Protein AF-A0A0C3IKJ5-F1 (afdb_monomer)

Sequence (344 aa):
MGSTSCWFLVDSPSLTDMSTDIKDLGLPFCGDVFSFNAESPKENTTSKSQELAFNVHDPVPPYQPPSEEVLKVVNDTIKSPQAKLELQKAVRDLGDSAYSIEIMKKFSDQWKMHHKEYIRLLWESRRVAGHARATANDFAEIQAYRKQLQDDVKNSSNLSQGFYDLRNDVDRFQGDVVAFLQSSRQLEARVEDLRVNLDKIKKDISRLTKRVAMYHTVRKSMDIVQTIRDRNAKTAELERLQEELEKQRQAMEGMVKIQTILDPLKSDMELIKEKLVVFGKIWQLIHADLNEIERSLELTTSSAGAKMFQARLQTVSTIYRALADALYQYETNVHIQNVAKLQN

Mean predicted aligned error: 15.24 Å

pLDDT: mean 70.78, std 23.3, range [23.69, 97.31]

Organism: NCBI:txid870435

Solvent-accessible surface area (backbone atoms only — not comparable to full-atom values): 20029 Å² total; per-residue (Å²): 140,80,90,80,89,83,86,81,86,76,86,72,84,75,90,79,82,86,77,85,70,85,81,74,70,81,70,85,77,90,76,80,84,81,79,82,79,90,76,88,82,83,90,83,81,92,78,81,90,75,85,78,77,76,78,82,73,76,83,78,75,79,84,74,72,82,55,71,62,61,58,46,52,54,55,62,66,72,49,50,66,54,57,54,49,50,54,57,48,45,62,69,71,53,61,89,45,65,67,52,47,51,54,48,48,52,52,51,51,53,51,52,51,55,51,51,50,52,52,52,54,51,53,48,50,40,52,51,26,48,48,53,36,54,53,64,71,61,70,87,45,70,69,66,47,51,58,51,49,54,53,48,32,53,49,23,46,51,50,13,50,49,29,46,52,52,29,52,51,52,50,52,53,49,48,54,53,52,53,51,55,51,51,47,54,54,50,52,53,48,49,50,52,49,51,56,52,49,55,50,49,53,52,50,42,54,52,40,54,52,50,54,57,53,42,74,76,66,79,59,80,74,68,50,57,55,48,51,50,54,34,52,54,50,52,55,51,46,54,55,51,50,55,50,43,51,56,50,50,56,53,46,56,37,43,52,58,50,43,73,61,52,60,65,47,52,61,54,50,52,53,50,36,54,52,27,47,52,55,16,48,53,27,44,51,53,24,56,52,45,51,48,52,56,57,40,60,78,52,43,90,40,76,68,39,42,52,53,44,54,53,52,48,54,51,52,40,50,52,25,45,54,50,31,51,51,49,49,50,50,51,52,52,54,50,52,54,55,54,58,65,73,75,109

Radius of gyration: 35.19 Å; Cα contacts (8 Å, |Δi|>4): 172; chains: 1; bounding box: 93×50×106 Å

Secondary structure (DSSP, 8-state):
---------------------GGGG---------------------------------PPPP-PPPPHHHHHHHHHHS-THHHHHHHHHHHHHTTT-HHHHHHHHHHHHHHHHHHHHHHHHHHHHHHHHHHHHHHHH-TT-HHHHHHHHHHHHHHHHHHHHHHHHHHHHHHHHHHHHHHHHHHHHHHHHHHHHHHHHHHHHHHHHHHHHHHHHHHHHHT--SHHHHHHHHHHHHHHHHHHHHHHHHHHHHHHHHHHHHHHHHHHHHHHHHHHHHHHHHHHHHHHHHHHHHHHHHHHHHTTTSHHHHHHHHHHHHHHHHHHHHHHHHHHHHHHHHHHHHHHTT--

Foldseek 3Di:
DDDDDDDDDDDDPDPPDDDDDPPPPPDPPPPDDDDDDDDDDDDDDDDDDDPPDPDDDDDDPPDDPDPVVVVVCVLVLVPCVVLLVLLVVLLVVLPDPPVLNVVSVVLSVLVVVLVVLVVVLLVLLLVLLVVLLVVLVVPPDLVVNLVNLVVSLVSLLVSLVSLLVSLVSLVVSLVVLVVLLVVLVVLVVVLVVLVVVLVVLVVVLVVLVVVLVVCVVVDDPDVNVVSVVVSVVSVVVNVVSVVVSVVSVSVSSSSVSVCVSSVVVSVSSVSSSVVSNVSSVLSVVLSVLSVVLSVLSVVCPDPVSVVVSVVSSVVSSVSSVVSNVSSVVSVVVVVVVVVVVVVD

Structure (mmCIF, N/CA/C/O backbone):
data_AF-A0A0C3IKJ5-F1
#
_entry.id   AF-A0A0C3IKJ5-F1
#
loop_
_atom_site.group_PDB
_atom_site.id
_atom_site.type_symbol
_atom_site.label_atom_id
_atom_site.label_alt_id
_atom_site.label_comp_id
_atom_site.label_asym_id
_atom_site.label_entity_id
_atom_site.label_seq_id
_atom_site.pdbx_PDB_ins_code
_atom_site.Cartn_x
_atom_site.Cartn_y
_atom_site.Cartn_z
_atom_site.occupancy
_atom_site.B_iso_or_equiv
_atom_site.auth_seq_id
_atom_site.auth_comp_id
_atom_site.auth_asym_id
_atom_site.auth_atom_id
_atom_site.pdbx_PDB_model_num
ATOM 1 N N . MET A 1 1 ? 32.689 -37.790 -20.787 1.00 34.75 1 MET A N 1
ATOM 2 C CA . MET A 1 1 ? 33.330 -37.258 -19.565 1.00 34.75 1 MET A CA 1
ATOM 3 C C . MET A 1 1 ? 32.570 -35.997 -19.205 1.00 34.75 1 MET A C 1
ATOM 5 O O . MET A 1 1 ? 32.558 -35.098 -20.022 1.00 34.75 1 MET A O 1
ATOM 9 N N . GLY A 1 2 ? 31.822 -35.851 -18.128 1.00 29.25 2 GLY A N 1
ATOM 10 C CA . GLY A 1 2 ? 31.588 -36.630 -16.922 1.00 29.25 2 GLY A CA 1
ATOM 11 C C . GLY A 1 2 ? 30.870 -35.636 -16.007 1.00 29.25 2 GLY A C 1
ATOM 12 O O . GLY A 1 2 ? 31.413 -34.575 -15.727 1.00 29.25 2 GLY A O 1
ATOM 13 N N . SER A 1 3 ? 29.612 -35.930 -15.700 1.00 29.72 3 SER A N 1
ATOM 14 C CA . SER A 1 3 ? 28.706 -35.131 -14.874 1.00 29.72 3 SER A CA 1
ATOM 15 C C . SER A 1 3 ? 29.243 -34.958 -13.453 1.00 29.72 3 SER A C 1
ATOM 17 O O . SER A 1 3 ? 29.753 -35.933 -12.913 1.00 29.72 3 SER A O 1
ATOM 19 N N . THR A 1 4 ? 29.042 -33.781 -12.848 1.00 27.41 4 THR A N 1
ATOM 20 C CA . THR A 1 4 ? 28.586 -33.669 -11.448 1.00 27.41 4 THR A CA 1
ATOM 21 C C . THR A 1 4 ? 28.115 -32.249 -11.146 1.00 27.41 4 THR A C 1
ATOM 23 O O . THR A 1 4 ? 28.906 -31.316 -11.018 1.00 27.41 4 THR A O 1
ATOM 26 N N . SER A 1 5 ? 26.797 -32.120 -11.019 1.00 26.34 5 SER A N 1
ATOM 27 C CA . SER A 1 5 ? 26.111 -31.117 -10.211 1.00 26.34 5 SER A CA 1
ATOM 28 C C . SER A 1 5 ? 26.424 -31.346 -8.730 1.00 26.34 5 SER A C 1
ATOM 30 O O . SER A 1 5 ? 26.405 -32.491 -8.286 1.00 26.34 5 SER A O 1
ATOM 32 N N . CYS A 1 6 ? 26.615 -30.277 -7.955 1.00 24.80 6 CYS A N 1
ATOM 33 C CA . CYS A 1 6 ? 26.417 -30.315 -6.508 1.00 24.80 6 CYS A CA 1
ATOM 34 C C . CYS A 1 6 ? 25.598 -29.105 -6.064 1.00 24.80 6 CYS A C 1
ATOM 36 O O . CYS A 1 6 ? 25.974 -27.950 -6.244 1.00 24.80 6 CYS A O 1
ATOM 38 N N . TRP A 1 7 ? 24.440 -29.468 -5.536 1.00 24.50 7 TRP A N 1
ATOM 39 C CA . TRP A 1 7 ? 23.420 -28.699 -4.859 1.00 24.50 7 TRP A CA 1
ATOM 40 C C . TRP A 1 7 ? 23.943 -28.028 -3.587 1.00 24.50 7 TRP A C 1
ATOM 42 O O . TRP A 1 7 ? 24.705 -28.635 -2.842 1.00 24.50 7 TRP A O 1
ATOM 52 N N . PHE A 1 8 ? 23.415 -26.846 -3.280 1.00 25.20 8 PHE A N 1
ATOM 53 C CA . PHE A 1 8 ? 23.145 -26.461 -1.898 1.00 25.20 8 PHE A CA 1
ATOM 54 C C . PHE A 1 8 ? 21.690 -26.000 -1.812 1.00 25.20 8 PHE A C 1
ATOM 56 O O . PHE A 1 8 ? 21.341 -24.901 -2.241 1.00 25.20 8 PHE A O 1
ATOM 63 N N . LEU A 1 9 ? 20.848 -26.901 -1.295 1.00 26.33 9 LEU A N 1
ATOM 64 C CA . LEU A 1 9 ? 19.620 -26.545 -0.598 1.00 26.33 9 LEU A CA 1
ATOM 65 C C . LEU A 1 9 ? 20.020 -25.766 0.658 1.00 26.33 9 LEU A C 1
ATOM 67 O O . LEU A 1 9 ? 20.811 -26.258 1.462 1.00 26.33 9 LEU A O 1
ATOM 71 N N . VAL A 1 10 ? 19.440 -24.587 0.841 1.00 26.52 10 VAL A N 1
ATOM 72 C CA . VAL A 1 10 ? 19.188 -24.055 2.178 1.00 26.52 10 VAL A CA 1
ATOM 73 C C . VAL A 1 10 ? 17.678 -23.963 2.285 1.00 26.52 10 VAL A C 1
ATOM 75 O O . VAL A 1 10 ? 17.047 -23.154 1.603 1.00 26.52 10 VAL A O 1
ATOM 78 N N . ASP A 1 11 ? 17.121 -24.871 3.079 1.00 23.69 11 ASP A N 1
ATOM 79 C CA . ASP A 1 11 ? 15.707 -24.936 3.405 1.00 23.69 11 ASP A CA 1
ATOM 80 C C . ASP A 1 11 ? 15.248 -23.591 3.973 1.00 23.69 11 ASP A C 1
ATOM 82 O O . ASP A 1 11 ? 15.654 -23.166 5.056 1.00 23.69 11 ASP A O 1
ATOM 86 N N . SER A 1 12 ? 14.389 -22.910 3.219 1.00 24.22 12 SER A N 1
ATOM 87 C CA . SER A 1 12 ? 13.506 -21.897 3.783 1.00 24.22 12 SER A CA 1
ATOM 88 C C . SER A 1 12 ? 12.327 -22.642 4.405 1.00 24.22 12 SER A C 1
ATOM 90 O O . SER A 1 12 ? 11.679 -23.405 3.684 1.00 24.22 12 SER A O 1
ATOM 92 N N . PRO A 1 13 ? 12.019 -22.466 5.702 1.00 24.53 13 PRO A N 1
ATOM 93 C CA . PRO A 1 13 ? 10.817 -23.051 6.266 1.00 24.53 13 PRO A CA 1
ATOM 94 C C . PRO A 1 13 ? 9.614 -22.403 5.578 1.00 24.53 13 PRO A C 1
ATOM 96 O O . PRO A 1 13 ? 9.362 -21.204 5.706 1.00 24.53 13 PRO A O 1
ATOM 99 N N . SER A 1 14 ? 8.904 -23.210 4.796 1.00 25.34 14 SER A N 1
ATOM 100 C CA . SER A 1 14 ? 7.624 -22.863 4.205 1.00 25.34 14 SER A CA 1
ATOM 101 C C . SER A 1 14 ? 6.638 -22.527 5.322 1.00 25.34 14 SER A C 1
ATOM 103 O O . SER A 1 14 ? 6.213 -23.409 6.066 1.00 25.34 14 SER A O 1
ATOM 105 N N . LEU A 1 15 ? 6.242 -21.259 5.420 1.00 27.41 15 LEU A N 1
ATOM 106 C CA . LEU A 1 15 ? 5.062 -20.827 6.172 1.00 27.41 15 LEU A CA 1
ATOM 107 C C . LEU A 1 15 ? 3.799 -21.179 5.369 1.00 27.41 15 LEU A C 1
ATOM 109 O O . LEU A 1 15 ? 3.051 -20.324 4.909 1.00 27.41 15 LEU A O 1
ATOM 113 N N . THR A 1 16 ? 3.594 -22.475 5.169 1.00 30.47 16 THR A N 1
ATOM 114 C CA . THR A 1 16 ? 2.332 -23.079 4.744 1.00 30.47 16 THR A CA 1
ATOM 115 C C . THR A 1 16 ? 1.877 -23.994 5.865 1.00 30.47 16 THR A C 1
ATOM 117 O O . THR A 1 16 ? 1.961 -25.207 5.742 1.00 30.47 16 THR A O 1
ATOM 120 N N . ASP A 1 17 ? 1.484 -23.393 6.984 1.00 27.86 17 ASP A N 1
ATOM 121 C CA . ASP A 1 17 ? 0.494 -23.966 7.896 1.00 27.86 17 ASP A CA 1
ATOM 122 C C . ASP A 1 17 ? 0.078 -22.884 8.895 1.00 27.86 17 ASP A C 1
ATOM 124 O O . ASP A 1 17 ? 0.770 -22.621 9.869 1.00 27.86 17 ASP A O 1
ATOM 128 N N . MET A 1 18 ? -0.990 -22.158 8.568 1.00 23.69 18 MET A N 1
ATOM 129 C CA . MET A 1 18 ? -1.869 -21.434 9.502 1.00 23.69 18 MET A CA 1
ATOM 130 C C . MET A 1 18 ? -2.998 -20.805 8.676 1.00 23.69 18 MET A C 1
ATOM 132 O O . MET A 1 18 ? -3.176 -19.593 8.584 1.00 23.69 18 MET A O 1
ATOM 136 N N . SER A 1 19 ? -3.746 -21.672 8.000 1.00 35.88 19 SER A N 1
ATOM 137 C CA . SER A 1 19 ? -5.089 -21.365 7.527 1.00 35.88 19 SER A CA 1
ATOM 138 C C . SER A 1 19 ? -6.037 -22.259 8.318 1.00 35.88 19 SER A C 1
ATOM 140 O O . SER A 1 19 ? -5.765 -23.450 8.425 1.00 35.88 19 SER A O 1
ATOM 142 N N . THR A 1 20 ? -7.123 -21.672 8.842 1.00 31.72 20 THR A N 1
ATOM 143 C CA . THR A 1 20 ? -8.193 -22.271 9.684 1.00 31.72 20 THR A CA 1
ATOM 144 C C . THR A 1 20 ? -7.736 -22.641 11.111 1.00 31.72 20 THR A C 1
ATOM 146 O O . THR A 1 20 ? -6.682 -23.223 11.279 1.00 31.72 20 THR A O 1
ATOM 149 N N . ASP A 1 21 ? -8.373 -22.232 12.217 1.00 30.02 21 ASP A N 1
ATOM 150 C CA . ASP A 1 21 ? -9.805 -22.148 12.514 1.00 30.02 21 ASP A CA 1
ATOM 151 C C . ASP A 1 21 ? -10.152 -21.031 13.528 1.00 30.02 21 ASP A C 1
ATOM 153 O O . ASP A 1 21 ? -9.711 -21.031 14.672 1.00 30.02 21 ASP A O 1
ATOM 157 N N . ILE A 1 22 ? -11.055 -20.116 13.152 1.00 33.78 22 ILE A N 1
ATOM 158 C CA . ILE A 1 22 ? -11.781 -19.236 14.102 1.00 33.78 22 ILE A CA 1
ATOM 159 C C . ILE A 1 22 ? -12.936 -19.997 14.795 1.00 33.78 22 ILE A C 1
ATOM 161 O O . ILE A 1 22 ? -13.603 -19.469 15.684 1.00 33.78 22 ILE A O 1
ATOM 165 N N . LYS A 1 23 ? -13.165 -21.265 14.432 1.00 32.59 23 LYS A N 1
ATOM 166 C CA . LYS A 1 23 ? -14.185 -22.124 15.051 1.00 32.59 23 LYS A CA 1
ATOM 167 C C . LYS A 1 23 ? -13.799 -22.646 16.439 1.00 32.59 23 LYS A C 1
ATOM 169 O O . LYS A 1 23 ? -14.682 -23.106 17.153 1.00 32.59 23 LYS A O 1
ATOM 174 N N . ASP A 1 24 ? -12.542 -22.494 16.849 1.00 32.53 24 ASP A N 1
ATOM 175 C CA . ASP A 1 24 ? -12.032 -22.997 18.133 1.00 32.53 24 ASP A CA 1
ATOM 176 C C . ASP A 1 24 ? -12.159 -22.006 19.302 1.00 32.53 24 ASP A C 1
ATOM 178 O O . ASP A 1 24 ? -11.706 -22.271 20.412 1.00 32.53 24 ASP A O 1
ATOM 182 N N . LEU A 1 25 ? -12.819 -20.860 19.099 1.00 32.03 25 LEU A N 1
ATOM 183 C CA . LEU A 1 25 ? -12.991 -19.870 20.167 1.00 32.03 25 LEU A CA 1
ATOM 184 C C . LEU A 1 25 ? -14.027 -20.250 21.234 1.00 32.03 25 LEU A C 1
ATOM 186 O O . LEU A 1 25 ? -14.210 -19.471 22.164 1.00 32.03 25 LEU A O 1
ATOM 190 N N . GLY A 1 26 ? -14.696 -21.407 21.147 1.00 27.98 26 GLY A N 1
ATOM 191 C CA . GLY A 1 26 ? -15.538 -21.929 22.236 1.00 27.98 26 GLY A CA 1
ATOM 192 C C . GLY A 1 26 ? -16.594 -20.950 22.773 1.00 27.98 26 GLY A C 1
ATOM 193 O O . GLY A 1 26 ? -17.030 -21.077 23.915 1.00 27.98 26 GLY A O 1
ATOM 194 N N . LEU A 1 27 ? -16.988 -19.948 21.981 1.00 36.56 27 LEU A N 1
ATOM 195 C CA . LEU A 1 27 ? -17.999 -18.972 22.363 1.00 36.56 27 LEU A CA 1
ATOM 196 C C . LEU A 1 27 ? -19.377 -19.572 22.061 1.00 36.56 27 LEU A C 1
ATOM 198 O O . LEU A 1 27 ? -19.617 -19.973 20.917 1.00 36.56 27 LEU A O 1
ATOM 202 N N . PRO A 1 28 ? -20.303 -19.632 23.034 1.00 31.36 28 PRO A N 1
ATOM 203 C CA . PRO A 1 28 ? -21.674 -20.020 22.755 1.00 31.36 28 PRO A CA 1
ATOM 204 C C . PRO A 1 28 ? -22.321 -18.916 21.912 1.00 31.36 28 PRO A C 1
ATOM 206 O O . PRO A 1 28 ? -22.754 -17.883 22.422 1.00 31.36 28 PRO A O 1
ATOM 209 N N . PHE A 1 29 ? -22.366 -19.119 20.596 1.00 31.05 29 PHE A N 1
ATOM 210 C CA . PHE A 1 29 ? -23.179 -18.306 19.703 1.00 31.05 29 PHE A CA 1
ATOM 211 C C . PHE A 1 29 ? -24.651 -18.580 20.023 1.00 31.05 29 PHE A C 1
ATOM 213 O O . PHE A 1 29 ? -25.193 -19.622 19.664 1.00 31.05 29 PHE A O 1
ATOM 220 N N . CYS A 1 30 ? -25.306 -17.647 20.711 1.00 35.25 30 CYS A N 1
ATOM 221 C CA . CYS A 1 30 ? -26.755 -17.664 20.868 1.00 35.25 30 CYS A CA 1
ATOM 222 C C . CYS A 1 30 ? -27.370 -17.118 19.574 1.00 35.25 30 CYS A C 1
ATOM 224 O O . CYS A 1 30 ? -27.564 -15.914 19.415 1.00 35.25 30 CYS A O 1
ATOM 226 N N . GLY A 1 31 ? -27.567 -18.016 18.611 1.00 34.66 31 GLY A N 1
ATOM 227 C CA . GLY A 1 31 ? -28.079 -17.713 17.280 1.00 34.66 31 GLY A CA 1
ATOM 228 C C . GLY A 1 31 ? -29.154 -18.692 16.825 1.00 34.66 31 GLY A C 1
ATOM 229 O O . GLY A 1 31 ? -29.219 -18.970 15.635 1.00 34.66 31 GLY A O 1
ATOM 230 N N . ASP A 1 32 ? -29.982 -19.207 17.738 1.00 28.61 32 ASP A N 1
ATOM 231 C CA . ASP A 1 32 ? -31.193 -19.937 17.362 1.00 28.61 32 ASP A CA 1
ATOM 232 C C . ASP A 1 32 ? -32.406 -19.006 17.428 1.00 28.61 32 ASP A C 1
ATOM 234 O O . ASP A 1 32 ? -32.830 -18.515 18.476 1.00 28.61 32 ASP A O 1
ATOM 238 N N . VAL A 1 33 ? -32.943 -18.743 16.240 1.00 33.72 33 VAL A N 1
ATOM 239 C CA . VAL A 1 33 ? -34.171 -17.996 15.991 1.00 33.72 33 VAL A CA 1
ATOM 240 C C . VAL A 1 33 ? -35.350 -18.804 16.537 1.00 33.72 33 VAL A C 1
ATOM 242 O O . VAL A 1 33 ? -35.816 -19.751 15.904 1.00 33.72 33 VAL A O 1
ATOM 245 N N . PHE A 1 34 ? -35.873 -18.419 17.702 1.00 28.27 34 PHE A N 1
ATOM 246 C CA . PHE A 1 34 ? -37.157 -18.930 18.180 1.00 28.27 34 PHE A CA 1
ATOM 247 C C . PHE A 1 34 ? -38.290 -18.360 17.321 1.00 28.27 34 PHE A C 1
ATOM 249 O O . PHE A 1 34 ? -38.709 -17.214 17.480 1.00 28.27 34 PHE A O 1
ATOM 256 N N . SER A 1 35 ? -38.803 -19.184 16.409 1.00 28.94 35 SER A N 1
ATOM 257 C CA . SER A 1 35 ? -40.105 -18.964 15.782 1.00 28.94 35 SER A CA 1
ATOM 258 C C . SER A 1 35 ? -41.203 -19.308 16.789 1.00 28.94 35 SER A C 1
ATOM 260 O O . SER A 1 35 ? -41.440 -20.477 17.089 1.00 28.94 35 SER A O 1
ATOM 262 N N . PHE A 1 36 ? -41.876 -18.289 17.325 1.00 27.73 36 PHE A N 1
ATOM 263 C CA . PHE A 1 36 ? -43.109 -18.469 18.086 1.00 27.73 36 PHE A CA 1
ATOM 264 C C . PHE A 1 36 ? -44.267 -18.721 17.117 1.00 27.73 36 PHE A C 1
ATOM 266 O O . PHE A 1 36 ? -44.796 -17.789 16.516 1.00 27.73 36 PHE A O 1
ATOM 273 N N . ASN A 1 37 ? -44.682 -19.982 16.995 1.00 29.12 37 ASN A N 1
ATOM 274 C CA . ASN A 1 37 ? -46.029 -20.305 16.537 1.00 29.12 37 ASN A CA 1
ATOM 275 C C . ASN A 1 37 ? -46.980 -20.175 17.728 1.00 29.12 37 ASN A C 1
ATOM 277 O O . ASN A 1 37 ? -46.836 -20.859 18.741 1.00 29.12 37 ASN A O 1
ATOM 281 N N . ALA A 1 38 ? -47.931 -19.255 17.600 1.00 35.28 38 ALA A N 1
ATOM 282 C CA . ALA A 1 38 ? -49.009 -19.059 18.548 1.00 35.28 38 ALA A CA 1
ATOM 283 C C . ALA A 1 38 ? -50.129 -20.065 18.264 1.00 35.28 38 ALA A C 1
ATOM 285 O O . ALA A 1 38 ? -50.918 -19.866 17.347 1.00 35.28 38 ALA A O 1
ATOM 286 N N . GLU A 1 39 ? -50.231 -21.104 19.087 1.00 30.44 39 GLU A N 1
ATOM 287 C CA . GLU A 1 39 ? -51.468 -21.866 19.257 1.00 30.44 39 GLU A CA 1
ATOM 288 C C . GLU A 1 39 ? -51.665 -22.176 20.744 1.00 30.44 39 GLU A C 1
ATOM 290 O O . GLU A 1 39 ? -50.832 -22.797 21.401 1.00 30.44 39 GLU A O 1
ATOM 295 N N . SER A 1 40 ? -52.775 -21.677 21.291 1.00 37.56 40 SER A N 1
ATOM 296 C CA . SER A 1 40 ? -53.280 -22.044 22.616 1.00 37.56 40 SER A CA 1
ATOM 297 C C . SER A 1 40 ? -53.893 -23.445 22.544 1.00 37.56 40 SER A C 1
ATOM 299 O O . SER A 1 40 ? -54.541 -23.755 21.541 1.00 37.56 40 SER A O 1
ATOM 301 N N . PRO A 1 41 ? -53.779 -24.275 23.599 1.00 38.53 41 PRO A N 1
ATOM 302 C CA . PRO A 1 41 ? -55.014 -24.539 24.346 1.00 38.53 41 PRO A CA 1
ATOM 303 C C . PRO A 1 41 ? -54.866 -24.872 25.851 1.00 38.53 41 PRO A C 1
ATOM 305 O O . PRO A 1 41 ? -53.986 -25.609 26.273 1.00 38.53 41 PRO A O 1
ATOM 308 N N . LYS A 1 42 ? -55.870 -24.385 26.594 1.00 36.66 42 LYS A N 1
ATOM 309 C CA . LYS A 1 42 ? -56.670 -25.009 27.676 1.00 36.66 42 LYS A CA 1
ATOM 310 C C . LYS A 1 42 ? -56.017 -25.623 28.932 1.00 36.66 42 LYS A C 1
ATOM 312 O O . LYS A 1 42 ? -55.181 -26.514 28.895 1.00 36.66 42 LYS A O 1
ATOM 317 N N . GLU A 1 43 ? -56.600 -25.186 30.052 1.00 36.97 43 GLU A N 1
ATOM 318 C CA . GLU A 1 43 ? -56.596 -25.734 31.415 1.00 36.97 43 GLU A CA 1
ATOM 319 C C . GLU A 1 43 ? -56.581 -27.270 31.505 1.00 36.97 43 GLU A C 1
ATOM 321 O O . GLU A 1 43 ? -57.439 -27.936 30.928 1.00 36.97 43 GLU A O 1
ATOM 326 N N . ASN A 1 44 ? -55.711 -27.838 32.349 1.00 32.38 44 ASN A N 1
ATOM 327 C CA . ASN A 1 44 ? -56.055 -28.227 33.726 1.00 32.38 44 ASN A CA 1
ATOM 328 C C . ASN A 1 44 ? -54.900 -28.976 34.419 1.00 32.38 44 ASN A C 1
ATOM 330 O O . ASN A 1 44 ? -54.004 -29.523 33.782 1.00 32.38 44 ASN A O 1
ATOM 334 N N . THR A 1 45 ? -55.045 -29.102 35.742 1.00 31.55 45 THR A N 1
ATOM 335 C CA . THR A 1 45 ? -54.418 -30.074 36.664 1.00 31.55 45 THR A CA 1
ATOM 336 C C . THR A 1 45 ? -53.013 -29.801 37.225 1.00 31.55 45 THR A C 1
ATOM 338 O O . THR A 1 45 ? -51.982 -30.159 36.673 1.00 31.55 45 THR A O 1
ATOM 341 N N . THR A 1 46 ? -53.040 -29.241 38.438 1.00 43.22 46 THR A N 1
ATOM 342 C CA . THR A 1 46 ? -52.234 -29.546 39.631 1.00 43.22 46 THR A CA 1
ATOM 343 C C . THR A 1 46 ? -51.140 -30.609 39.469 1.00 43.22 46 THR A C 1
ATOM 345 O O . THR A 1 46 ? -51.436 -31.801 39.385 1.00 43.22 46 THR A O 1
ATOM 348 N N . SER A 1 47 ? -49.869 -30.209 39.579 1.00 33.00 47 SER A N 1
ATOM 349 C CA . SER A 1 47 ? -48.794 -31.097 40.038 1.00 33.00 47 SER A CA 1
ATOM 350 C C . SER A 1 47 ? -47.621 -30.333 40.653 1.00 33.00 47 SER A C 1
ATOM 352 O O . SER A 1 47 ? -47.172 -29.309 40.154 1.00 33.00 47 SER A O 1
ATOM 354 N N . LYS A 1 48 ? -47.204 -30.880 41.797 1.00 33.69 48 LYS A N 1
ATOM 355 C CA . LYS A 1 48 ? -46.099 -30.540 42.698 1.00 33.69 48 LYS A CA 1
ATOM 356 C C . LYS A 1 48 ? -44.871 -29.905 42.038 1.00 33.69 48 LYS A C 1
ATOM 358 O O . LYS A 1 48 ? -44.288 -30.473 41.121 1.00 33.69 48 LYS A O 1
ATOM 363 N N . SER A 1 49 ? -44.409 -28.813 42.643 1.00 35.44 49 SER A N 1
ATOM 364 C CA . SER A 1 49 ? -43.066 -28.262 42.474 1.00 35.44 49 SER A CA 1
ATOM 365 C C . SER A 1 49 ? -42.014 -29.322 42.803 1.00 35.44 49 SER A C 1
ATOM 367 O O . SER A 1 49 ? -41.892 -29.747 43.952 1.00 35.44 49 SER A O 1
ATOM 369 N N . GLN A 1 50 ? -41.263 -29.747 41.791 1.00 32.56 50 GLN A N 1
ATOM 370 C CA . GLN A 1 50 ? -40.033 -30.503 41.964 1.00 32.56 50 GLN A CA 1
ATOM 371 C C . GLN A 1 50 ? -38.882 -29.499 41.904 1.00 32.56 50 GLN A C 1
ATOM 373 O O . GLN A 1 50 ? -38.639 -28.856 40.884 1.00 32.56 50 GLN A O 1
ATOM 378 N N . GLU A 1 51 ? -38.248 -29.310 43.053 1.00 33.12 51 GLU A N 1
ATOM 379 C CA . GLU A 1 51 ? -37.076 -28.474 43.267 1.00 33.12 51 GLU A CA 1
ATOM 380 C C . GLU A 1 51 ? -35.919 -29.039 42.422 1.00 33.12 51 GLU A C 1
ATOM 382 O O . GLU A 1 51 ? -35.308 -30.053 42.756 1.00 33.12 51 GLU A O 1
ATOM 387 N N . LEU A 1 52 ? -35.680 -28.432 41.257 1.00 32.56 52 LEU A N 1
ATOM 388 C CA . LEU A 1 52 ? -34.542 -28.741 40.396 1.00 32.56 52 LEU A CA 1
ATOM 389 C C . LEU A 1 52 ? -33.294 -28.119 41.026 1.00 32.56 52 LEU A C 1
ATOM 391 O O . LEU A 1 52 ? -32.967 -26.954 40.802 1.00 32.56 52 LEU A O 1
ATOM 395 N N . ALA A 1 53 ? -32.618 -28.911 41.855 1.00 30.86 53 ALA A N 1
ATOM 396 C CA . ALA A 1 53 ? -31.257 -28.639 42.280 1.00 30.86 53 ALA A CA 1
ATOM 397 C C . ALA A 1 53 ? -30.364 -28.577 41.030 1.00 30.86 53 ALA A C 1
ATOM 399 O O . ALA A 1 53 ? -30.110 -29.589 40.376 1.00 30.86 53 ALA A O 1
ATOM 400 N N . PHE A 1 54 ? -29.915 -27.373 40.676 1.00 31.19 54 PHE A N 1
ATOM 401 C CA . PHE A 1 54 ? -28.877 -27.195 39.671 1.00 31.19 54 PHE A CA 1
ATOM 402 C C . PHE A 1 54 ? -27.570 -27.742 40.246 1.00 31.19 54 PHE A C 1
ATOM 404 O O . PHE A 1 54 ? -27.016 -27.180 41.191 1.00 31.19 54 PHE A O 1
ATOM 411 N N . ASN A 1 55 ? -27.092 -28.851 39.681 1.00 34.56 55 ASN A N 1
ATOM 412 C CA . ASN A 1 55 ? -25.723 -29.295 39.895 1.00 34.56 55 ASN A CA 1
ATOM 413 C C . ASN A 1 55 ? -24.781 -28.174 39.447 1.00 34.56 55 ASN A C 1
ATOM 415 O O . ASN A 1 55 ? -24.836 -27.710 38.308 1.00 34.56 55 ASN A O 1
ATOM 419 N N . VAL A 1 56 ? -23.946 -27.735 40.385 1.00 35.16 56 VAL A N 1
ATOM 420 C CA . VAL A 1 56 ? -22.837 -26.810 40.172 1.00 35.16 56 VAL A CA 1
ATOM 421 C C . VAL A 1 56 ? -21.906 -27.458 39.148 1.00 35.16 56 VAL A C 1
ATOM 423 O O . VAL A 1 56 ? -21.227 -28.432 39.460 1.00 35.16 56 VAL A O 1
ATOM 426 N N . HIS A 1 57 ? -21.935 -26.967 37.909 1.00 38.84 57 HIS A N 1
ATOM 427 C CA . HIS A 1 57 ? -20.965 -27.362 36.895 1.00 38.84 57 HIS A CA 1
ATOM 428 C C . HIS A 1 57 ? -19.567 -26.864 37.281 1.00 38.84 57 HIS A C 1
ATOM 430 O O . HIS A 1 57 ? -19.421 -25.791 37.870 1.00 38.84 57 HIS A O 1
ATOM 436 N N . ASP A 1 58 ? -18.575 -27.692 36.948 1.00 39.75 58 ASP A N 1
ATOM 437 C CA . ASP A 1 58 ? -17.148 -27.539 37.227 1.00 39.75 58 ASP A CA 1
ATOM 438 C C . ASP A 1 58 ? -16.597 -26.126 36.964 1.00 39.75 58 ASP A C 1
ATOM 440 O O . ASP A 1 58 ? -17.064 -25.428 36.056 1.00 39.75 58 ASP A O 1
ATOM 444 N N . PRO A 1 59 ? -15.576 -25.694 37.732 1.00 40.41 59 PRO A N 1
ATOM 445 C CA . PRO A 1 59 ? -14.951 -24.393 37.550 1.00 40.41 59 PRO A CA 1
ATOM 446 C C . PRO A 1 59 ? -14.435 -24.246 36.116 1.00 40.41 59 PRO A C 1
ATOM 448 O O . PRO A 1 59 ? -13.634 -25.050 35.639 1.00 40.41 59 PRO A O 1
ATOM 451 N N . VAL A 1 60 ? -14.886 -23.182 35.449 1.00 38.56 60 VAL A N 1
ATOM 452 C CA . VAL A 1 60 ? -14.348 -22.732 34.162 1.00 38.56 60 VAL A CA 1
ATOM 453 C C . VAL A 1 60 ? -12.822 -22.633 34.298 1.00 38.56 60 VAL A C 1
ATOM 455 O O . VAL A 1 60 ? -12.353 -21.937 35.206 1.00 38.56 60 VAL A O 1
ATOM 458 N N . PRO A 1 61 ? -12.034 -23.329 33.456 1.00 34.31 61 PRO A N 1
ATOM 459 C CA . PRO A 1 61 ? -10.584 -23.285 33.558 1.00 34.31 61 PRO A CA 1
ATOM 460 C C . PRO A 1 61 ? -10.093 -21.838 33.393 1.00 34.31 61 PRO A C 1
ATOM 462 O O . PRO A 1 61 ? -10.649 -21.086 32.587 1.00 34.31 61 PRO A O 1
ATOM 465 N N . PRO A 1 62 ? -9.074 -21.414 34.161 1.00 36.69 62 PRO A N 1
ATOM 466 C CA . PRO A 1 62 ? -8.545 -20.062 34.071 1.00 36.69 62 PRO A CA 1
ATOM 467 C C . PRO A 1 62 ? -8.078 -19.777 32.641 1.00 36.69 62 PRO A C 1
ATOM 469 O O . PRO A 1 62 ? -7.314 -20.548 32.061 1.00 36.69 62 PRO A O 1
ATOM 472 N N . TYR A 1 63 ? -8.550 -18.658 32.091 1.00 33.12 63 TYR A N 1
ATOM 473 C CA . TYR A 1 63 ? -8.151 -18.148 30.783 1.00 33.12 63 TYR A CA 1
ATOM 474 C C . TYR A 1 63 ? -6.622 -18.064 30.701 1.00 33.12 63 TYR A C 1
ATOM 476 O O . TYR A 1 63 ? -5.997 -17.290 31.431 1.00 33.12 63 TYR A O 1
ATOM 484 N N . GLN A 1 64 ? -6.021 -18.864 29.820 1.00 35.00 64 GLN A N 1
ATOM 485 C CA . GLN A 1 64 ? -4.625 -18.693 29.445 1.00 35.00 64 GLN A CA 1
ATOM 486 C C . GLN A 1 64 ? -4.551 -17.514 28.465 1.00 35.00 64 GLN A C 1
ATOM 488 O O . GLN A 1 64 ? -5.241 -17.540 27.444 1.00 35.00 64 GLN A O 1
ATOM 493 N N . PRO A 1 65 ? -3.775 -16.455 28.765 1.00 40.16 65 PRO A N 1
ATOM 494 C CA . PRO A 1 65 ? -3.600 -15.351 27.833 1.00 40.16 65 PRO A CA 1
ATOM 495 C C . PRO A 1 65 ? -3.048 -15.876 26.497 1.00 40.16 65 PRO A C 1
ATOM 497 O O . PRO A 1 65 ? -2.321 -16.874 26.504 1.00 40.16 65 PRO A O 1
ATOM 500 N N . PRO A 1 66 ? -3.374 -15.224 25.361 1.00 39.78 66 PRO A N 1
ATOM 501 C CA . PRO A 1 66 ? -2.841 -15.603 24.057 1.00 39.78 66 PRO A CA 1
ATOM 502 C C . PRO A 1 66 ? -1.326 -15.737 24.167 1.00 39.78 66 PRO A C 1
ATOM 504 O O . PRO A 1 66 ? -0.685 -14.844 24.730 1.00 39.78 66 PRO A O 1
ATOM 507 N N . SER A 1 67 ? -0.781 -16.860 23.691 1.00 41.06 67 SER A N 1
ATOM 508 C CA . SER A 1 67 ? 0.641 -17.159 23.824 1.00 41.06 67 SER A CA 1
ATOM 509 C C . SER A 1 67 ? 1.470 -15.959 23.365 1.00 41.06 67 SER A C 1
ATOM 511 O O . SER A 1 67 ? 1.140 -15.273 22.394 1.00 41.06 67 SER A O 1
ATOM 513 N N . GLU A 1 68 ? 2.552 -15.689 24.087 1.00 39.06 68 GLU A N 1
ATOM 514 C CA . GLU A 1 68 ? 3.518 -14.612 23.831 1.00 39.06 68 GLU A CA 1
ATOM 515 C C . GLU A 1 68 ? 3.970 -14.549 22.353 1.00 39.06 68 GLU A C 1
ATOM 517 O O . GLU A 1 68 ? 4.343 -13.495 21.841 1.00 39.06 68 GLU A O 1
ATOM 522 N N . GLU A 1 69 ? 3.853 -15.669 21.638 1.00 41.06 69 GLU A N 1
ATOM 523 C CA . GLU A 1 69 ? 4.081 -15.836 20.205 1.00 41.06 69 GLU A CA 1
ATOM 524 C C . GLU A 1 69 ? 3.085 -15.067 19.323 1.00 41.06 69 GLU A C 1
ATOM 526 O O . GLU A 1 69 ? 3.510 -14.439 18.356 1.00 41.06 69 GLU A O 1
ATOM 531 N N . VAL A 1 70 ? 1.791 -15.018 19.662 1.00 37.00 70 VAL A N 1
ATOM 532 C CA . VAL A 1 70 ? 0.784 -14.250 18.901 1.00 37.00 70 VAL A CA 1
ATOM 533 C C . VAL A 1 70 ? 1.058 -12.750 19.020 1.00 37.00 70 VAL A C 1
ATOM 535 O O . VAL A 1 70 ? 1.002 -12.020 18.028 1.00 37.00 70 VAL A O 1
ATOM 538 N N . LEU A 1 71 ? 1.428 -12.290 20.218 1.00 34.03 71 LEU A N 1
ATOM 539 C CA . LEU A 1 71 ? 1.817 -10.900 20.464 1.00 34.03 71 LEU A CA 1
ATOM 540 C C . LEU A 1 71 ? 3.145 -10.552 19.782 1.00 34.03 71 LEU A C 1
ATOM 542 O O . LEU A 1 71 ? 3.272 -9.458 19.234 1.00 34.03 71 LEU A O 1
ATOM 546 N N . LYS A 1 72 ? 4.107 -11.478 19.736 1.00 41.28 72 LYS A N 1
ATOM 547 C CA . LYS A 1 72 ? 5.381 -11.302 19.027 1.00 41.28 72 LYS A CA 1
ATOM 548 C C . LYS A 1 72 ? 5.189 -11.229 17.510 1.00 41.28 72 LYS A C 1
ATOM 550 O O . LYS A 1 72 ? 5.706 -10.306 16.890 1.00 41.28 72 LYS A O 1
ATOM 555 N N . VAL A 1 73 ? 4.374 -12.110 16.929 1.00 42.38 73 VAL A N 1
ATOM 556 C CA . VAL A 1 73 ? 4.043 -12.104 15.493 1.00 42.38 73 VAL A CA 1
ATOM 557 C C . VAL A 1 73 ? 3.311 -10.820 15.107 1.00 42.38 73 VAL A C 1
ATOM 559 O O . VAL A 1 73 ? 3.672 -10.195 14.116 1.00 42.38 73 VAL A O 1
ATOM 562 N N . VAL A 1 74 ? 2.336 -10.364 15.901 1.00 37.19 74 VAL A N 1
ATOM 563 C CA . VAL A 1 74 ? 1.638 -9.083 15.674 1.00 37.19 74 VAL A CA 1
ATOM 564 C C . VAL A 1 74 ? 2.599 -7.893 15.785 1.00 37.19 74 VAL A C 1
ATOM 566 O O . VAL A 1 74 ? 2.528 -6.970 14.974 1.00 37.19 74 VAL A O 1
ATOM 569 N N . ASN A 1 75 ? 3.541 -7.930 16.726 1.00 38.19 75 ASN A N 1
ATOM 570 C CA . ASN A 1 75 ? 4.514 -6.859 16.932 1.00 38.19 75 ASN A CA 1
ATOM 571 C C . ASN A 1 75 ? 5.627 -6.840 15.863 1.00 38.19 75 ASN A C 1
ATOM 573 O O . ASN A 1 75 ? 6.108 -5.768 15.508 1.00 38.19 75 ASN A O 1
ATOM 577 N N . ASP A 1 76 ? 6.007 -7.993 15.307 1.00 43.16 76 ASP A N 1
ATOM 578 C CA . ASP A 1 76 ? 6.976 -8.102 14.205 1.00 43.16 76 ASP A CA 1
ATOM 579 C C . ASP A 1 76 ? 6.341 -7.809 12.833 1.00 43.16 76 ASP A C 1
ATOM 581 O O . ASP A 1 76 ? 6.991 -7.260 11.949 1.00 43.16 76 ASP A O 1
ATOM 585 N N . THR A 1 77 ? 5.037 -8.049 12.704 1.00 41.91 77 THR A N 1
ATOM 586 C CA . THR A 1 77 ? 4.207 -7.725 11.534 1.00 41.91 77 THR A CA 1
ATOM 587 C C . THR A 1 77 ? 3.911 -6.226 11.405 1.00 41.91 77 THR A C 1
ATOM 589 O O . THR A 1 77 ? 3.979 -5.651 10.323 1.00 41.91 77 THR A O 1
ATOM 592 N N . ILE A 1 78 ? 3.580 -5.560 12.517 1.00 45.09 78 ILE A N 1
ATOM 593 C CA . ILE A 1 78 ? 3.274 -4.117 12.537 1.00 45.09 78 ILE A CA 1
ATOM 594 C C . ILE A 1 78 ? 4.574 -3.274 12.520 1.00 45.09 78 ILE A C 1
ATOM 596 O O . ILE A 1 78 ? 4.566 -2.055 12.3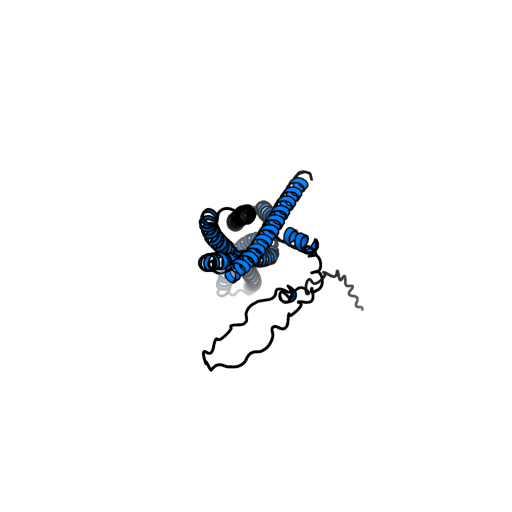14 1.00 45.09 78 ILE A O 1
ATOM 600 N N . LYS A 1 79 ? 5.730 -3.941 12.626 1.00 49.31 79 LYS A N 1
ATOM 601 C CA . LYS A 1 79 ? 7.097 -3.411 12.538 1.00 49.31 79 LYS A CA 1
ATOM 602 C C . LYS A 1 79 ? 7.562 -3.072 11.116 1.00 49.31 79 LYS A C 1
ATOM 604 O O . LYS A 1 79 ? 8.736 -3.198 10.760 1.00 49.31 79 LYS A O 1
ATOM 609 N N . SER A 1 80 ? 6.716 -2.382 10.374 1.00 51.00 80 SER A N 1
ATOM 610 C CA . SER A 1 80 ? 7.145 -1.695 9.165 1.00 51.00 80 SER A CA 1
ATOM 611 C C . SER A 1 80 ? 7.888 -0.336 9.372 1.00 51.00 80 SER A C 1
ATOM 613 O O . SER A 1 80 ? 7.952 0.443 8.413 1.00 51.00 80 SER A O 1
ATOM 615 N N . PRO A 1 81 ? 8.528 0.019 10.524 1.00 52.00 81 PRO A N 1
ATOM 616 C CA . PRO A 1 81 ? 9.605 1.014 10.522 1.00 52.00 81 PRO A CA 1
ATOM 617 C C . PRO A 1 81 ? 10.737 0.646 9.562 1.00 52.00 81 PRO A C 1
ATOM 619 O O . PRO A 1 81 ? 11.383 1.546 9.034 1.00 52.00 81 PRO A O 1
ATOM 622 N N . GLN A 1 82 ? 10.930 -0.652 9.298 1.00 53.41 82 GLN A N 1
ATOM 623 C CA . GLN A 1 82 ? 11.881 -1.140 8.308 1.00 53.41 82 GLN A CA 1
ATOM 624 C C . GLN A 1 82 ? 11.481 -0.684 6.901 1.00 53.41 82 GLN A C 1
ATOM 626 O O . GLN A 1 82 ? 12.284 -0.022 6.267 1.00 53.41 82 GLN A O 1
ATOM 631 N N . ALA A 1 83 ? 10.231 -0.874 6.453 1.00 56.31 83 ALA A N 1
ATOM 632 C CA . ALA A 1 83 ? 9.811 -0.390 5.129 1.00 56.31 83 ALA A CA 1
ATOM 633 C C . ALA A 1 83 ? 9.974 1.118 4.963 1.00 56.31 83 ALA A C 1
ATOM 635 O O . ALA A 1 83 ? 10.390 1.580 3.912 1.00 56.31 83 ALA A O 1
ATOM 636 N N . LYS A 1 84 ? 9.661 1.906 6.000 1.00 59.78 84 LYS A N 1
ATOM 637 C CA . LYS A 1 84 ? 9.868 3.357 5.957 1.00 59.78 84 LYS A CA 1
ATOM 638 C C . LYS A 1 84 ? 11.357 3.696 5.857 1.00 59.78 84 LYS A C 1
ATOM 640 O O . LYS A 1 84 ? 11.714 4.591 5.096 1.00 59.78 84 LYS A O 1
ATOM 645 N N . LEU A 1 85 ? 12.210 3.017 6.625 1.00 62.94 85 LEU A N 1
ATOM 646 C CA . LEU A 1 85 ? 13.658 3.214 6.590 1.00 62.94 85 LEU A CA 1
ATOM 647 C C . LEU A 1 85 ? 14.241 2.781 5.239 1.00 62.94 85 LEU A C 1
ATOM 649 O O . LEU A 1 85 ? 15.041 3.520 4.679 1.00 62.94 85 LEU A O 1
ATOM 653 N N . GLU A 1 86 ? 13.795 1.648 4.697 1.00 62.59 86 GLU A N 1
ATOM 654 C CA . GLU A 1 86 ? 14.179 1.126 3.385 1.00 62.59 86 GLU A CA 1
ATOM 655 C C . GLU A 1 86 ? 13.675 2.037 2.262 1.00 62.59 86 GLU A C 1
ATOM 657 O O . GLU A 1 86 ? 14.459 2.392 1.397 1.00 62.59 86 GLU A O 1
ATOM 662 N N . LEU A 1 87 ? 12.436 2.545 2.314 1.00 62.72 87 LEU A N 1
ATOM 663 C CA . LEU A 1 87 ? 11.920 3.557 1.378 1.00 62.72 87 LEU A CA 1
ATOM 664 C C . LEU A 1 87 ? 12.735 4.858 1.450 1.00 62.72 87 LEU A C 1
ATOM 666 O O . LEU A 1 87 ? 13.066 5.448 0.427 1.00 62.72 87 LEU A O 1
ATOM 670 N N . GLN A 1 88 ? 13.094 5.318 2.650 1.00 62.97 88 GLN A N 1
ATOM 671 C CA . GLN A 1 88 ? 13.902 6.530 2.822 1.00 62.97 88 GLN A CA 1
ATOM 672 C C . GLN A 1 88 ? 15.365 6.339 2.412 1.00 62.97 88 GLN A C 1
ATOM 674 O O . GLN A 1 88 ? 15.995 7.280 1.934 1.00 62.97 88 GLN A O 1
ATOM 679 N N . LYS A 1 89 ? 15.919 5.144 2.616 1.00 65.94 89 LYS A N 1
ATOM 680 C CA . LYS A 1 89 ? 17.265 4.770 2.184 1.00 65.94 89 LYS A CA 1
ATOM 681 C C . LYS A 1 89 ? 17.311 4.607 0.665 1.00 65.94 89 LYS A C 1
ATOM 683 O O . LYS A 1 89 ? 18.160 5.217 0.034 1.00 65.94 89 LYS A O 1
ATOM 688 N N . ALA A 1 90 ? 16.314 3.946 0.085 1.00 58.09 90 ALA A N 1
ATOM 689 C CA . ALA A 1 90 ? 16.089 3.845 -1.350 1.00 58.09 90 ALA A CA 1
ATOM 690 C C . ALA A 1 90 ? 16.084 5.211 -2.036 1.00 58.09 90 ALA A C 1
ATOM 692 O O . ALA A 1 90 ? 16.785 5.406 -3.020 1.00 58.09 90 ALA A O 1
ATOM 693 N N . VAL A 1 91 ? 15.338 6.181 -1.491 1.00 58.34 91 VAL A N 1
ATOM 694 C CA . VAL A 1 91 ? 15.291 7.557 -2.016 1.00 58.34 91 VAL A CA 1
ATOM 695 C C . VAL A 1 91 ? 16.679 8.208 -2.048 1.00 58.34 91 VAL A C 1
ATOM 697 O O . VAL A 1 91 ? 16.949 8.990 -2.954 1.00 58.34 91 VAL A O 1
ATOM 700 N N . ARG A 1 92 ? 17.567 7.885 -1.096 1.00 62.47 92 ARG A N 1
ATOM 701 C CA . ARG A 1 92 ? 18.960 8.368 -1.092 1.00 62.47 92 ARG A CA 1
ATOM 702 C C . ARG A 1 92 ? 19.850 7.605 -2.080 1.00 62.47 92 ARG A C 1
ATOM 704 O O . ARG A 1 92 ? 20.720 8.219 -2.687 1.00 62.47 92 ARG A O 1
ATOM 711 N N . ASP A 1 93 ? 19.609 6.308 -2.261 1.00 56.91 93 ASP A N 1
ATOM 712 C CA . ASP A 1 93 ? 20.441 5.402 -3.068 1.00 56.91 93 ASP A CA 1
ATOM 713 C C . ASP A 1 93 ? 20.062 5.383 -4.572 1.00 56.91 93 ASP A C 1
ATOM 715 O O . ASP A 1 93 ? 20.812 4.867 -5.403 1.00 56.91 93 ASP A O 1
ATOM 719 N N . LEU A 1 94 ? 18.910 5.950 -4.953 1.00 55.91 94 LEU A N 1
ATOM 720 C CA . LEU A 1 94 ? 18.371 5.910 -6.324 1.00 55.91 94 LEU A CA 1
ATOM 721 C C . LEU A 1 94 ? 19.091 6.802 -7.353 1.00 55.91 94 LEU A C 1
ATOM 723 O O . LEU A 1 94 ? 18.859 6.630 -8.552 1.00 55.91 94 LEU A O 1
ATOM 727 N N . GLY A 1 95 ? 19.998 7.686 -6.924 1.00 54.62 95 GLY A N 1
ATOM 728 C CA . GLY A 1 95 ? 20.731 8.599 -7.815 1.00 54.62 95 GLY A CA 1
ATOM 729 C C . GLY A 1 95 ? 19.831 9.600 -8.565 1.00 54.62 95 GLY A C 1
ATOM 730 O O . GLY A 1 95 ? 18.640 9.710 -8.290 1.00 54.62 95 GLY A O 1
ATOM 731 N N . ASP A 1 96 ? 20.393 10.330 -9.535 1.00 53.97 96 ASP A N 1
ATOM 732 C CA . ASP A 1 96 ? 19.793 11.525 -10.172 1.00 53.97 96 ASP A CA 1
ATOM 733 C C . ASP A 1 96 ? 18.656 11.265 -11.185 1.00 53.97 96 ASP A C 1
ATOM 735 O O . ASP A 1 96 ? 18.293 12.148 -11.968 1.00 53.97 96 ASP A O 1
ATOM 739 N N . SER A 1 97 ? 18.050 10.073 -11.211 1.00 64.44 97 SER A N 1
ATOM 740 C CA . SER A 1 97 ? 16.863 9.857 -12.045 1.00 64.44 97 SER A CA 1
ATOM 741 C C . SER A 1 97 ? 15.687 10.627 -11.439 1.00 64.44 97 SER A C 1
ATOM 743 O O . SER A 1 97 ? 14.979 10.115 -10.572 1.00 64.44 97 SER A O 1
ATOM 745 N N . ALA A 1 98 ? 15.469 11.863 -11.902 1.00 69.12 98 ALA A N 1
ATOM 746 C CA . ALA A 1 98 ? 14.395 12.744 -11.434 1.00 69.12 98 ALA A CA 1
ATOM 747 C C . ALA A 1 98 ? 13.026 12.035 -11.399 1.00 69.12 98 ALA A C 1
ATOM 749 O O . ALA A 1 98 ? 12.259 12.208 -10.455 1.00 69.12 98 ALA A O 1
ATOM 750 N N . TYR A 1 99 ? 12.776 11.159 -12.378 1.00 70.56 99 TYR A N 1
ATOM 751 C CA . TYR A 1 99 ? 11.585 10.314 -12.454 1.00 70.56 99 TYR A CA 1
ATOM 752 C C . TYR A 1 99 ? 11.476 9.310 -11.291 1.00 70.56 99 TYR A C 1
ATOM 754 O O . TYR A 1 99 ? 10.429 9.195 -10.655 1.00 70.56 99 TYR A O 1
ATOM 762 N N . SER A 1 100 ? 12.566 8.607 -10.974 1.00 71.00 100 SER A N 1
ATOM 763 C CA . SER A 1 100 ? 12.603 7.617 -9.887 1.00 71.00 100 SER A CA 1
ATOM 764 C C . SER A 1 100 ? 12.438 8.280 -8.515 1.00 71.00 100 SER A C 1
ATOM 766 O O . SER A 1 100 ? 11.728 7.763 -7.649 1.00 71.00 100 SER A O 1
ATOM 768 N N . ILE A 1 101 ? 13.043 9.458 -8.336 1.00 74.38 101 ILE A N 1
ATOM 769 C CA . ILE A 1 101 ? 12.917 10.266 -7.116 1.00 74.38 101 ILE A CA 1
ATOM 770 C C . ILE A 1 101 ? 11.465 10.710 -6.912 1.00 74.38 101 ILE A C 1
ATOM 772 O O . ILE A 1 101 ? 10.937 10.592 -5.805 1.00 74.38 101 ILE A O 1
ATOM 776 N N . GLU A 1 102 ? 10.806 11.210 -7.960 1.00 81.81 102 GLU A N 1
ATOM 777 C CA . GLU A 1 102 ? 9.426 11.696 -7.879 1.00 81.81 102 GLU A CA 1
ATOM 778 C C . GLU A 1 102 ? 8.448 10.585 -7.476 1.00 81.81 102 GLU A C 1
ATOM 780 O O . GLU A 1 102 ? 7.643 10.769 -6.557 1.00 81.81 102 GLU A O 1
ATOM 785 N N . ILE A 1 103 ? 8.561 9.408 -8.099 1.00 82.94 103 ILE A N 1
ATOM 786 C CA . ILE A 1 103 ? 7.701 8.259 -7.787 1.00 82.94 103 ILE A CA 1
ATOM 787 C C . ILE A 1 103 ? 7.903 7.797 -6.348 1.00 82.94 103 ILE A C 1
ATOM 789 O O . ILE A 1 103 ? 6.935 7.615 -5.608 1.00 82.94 103 ILE A O 1
ATOM 793 N N . MET A 1 104 ? 9.155 7.654 -5.917 1.00 82.12 104 MET A N 1
ATOM 794 C CA . MET A 1 104 ? 9.440 7.208 -4.556 1.00 82.12 104 MET A CA 1
ATOM 795 C C . MET A 1 104 ? 9.010 8.221 -3.508 1.00 82.12 104 MET A C 1
ATOM 797 O O . MET A 1 104 ? 8.518 7.838 -2.446 1.00 82.12 104 MET A O 1
ATOM 801 N N . LYS A 1 105 ? 9.126 9.515 -3.812 1.00 84.94 105 LYS A N 1
ATOM 802 C CA . LYS A 1 105 ? 8.591 10.572 -2.960 1.00 84.94 105 LYS A CA 1
ATOM 803 C C . LYS A 1 105 ? 7.073 10.457 -2.834 1.00 84.94 105 LYS A C 1
ATOM 805 O O . LYS A 1 105 ? 6.575 10.455 -1.711 1.00 84.94 105 LYS A O 1
ATOM 810 N N . LYS A 1 106 ? 6.352 10.274 -3.948 1.00 89.19 106 LYS A N 1
ATOM 811 C CA . LYS A 1 106 ? 4.895 10.065 -3.941 1.00 89.19 106 LYS A CA 1
ATOM 812 C C . LYS A 1 106 ? 4.505 8.876 -3.057 1.00 89.19 106 LYS A C 1
ATOM 814 O O . LYS A 1 106 ? 3.646 9.028 -2.190 1.00 89.19 106 LYS A O 1
ATOM 819 N N . PHE A 1 107 ? 5.150 7.722 -3.235 1.00 87.88 107 PHE A N 1
ATOM 820 C CA . PHE A 1 107 ? 4.851 6.528 -2.438 1.00 87.88 107 PHE A CA 1
ATOM 821 C C . PHE A 1 107 ? 5.192 6.707 -0.959 1.00 87.88 107 PHE A C 1
ATOM 823 O O . PHE A 1 107 ? 4.397 6.349 -0.091 1.00 87.88 107 PHE A O 1
ATOM 830 N N . SER A 1 108 ? 6.332 7.328 -0.658 1.00 85.00 108 SER A N 1
ATOM 831 C CA . SER A 1 108 ? 6.714 7.673 0.712 1.00 85.00 108 SER A CA 1
ATOM 832 C C . SER A 1 108 ? 5.689 8.602 1.374 1.00 85.00 108 SER A C 1
ATOM 834 O O . SER A 1 108 ? 5.339 8.408 2.541 1.00 85.00 108 SER A O 1
ATOM 836 N N . ASP A 1 109 ? 5.194 9.610 0.654 1.00 84.62 109 ASP A N 1
ATOM 837 C CA . ASP A 1 109 ? 4.220 10.569 1.176 1.00 84.62 109 ASP A CA 1
ATOM 838 C C . ASP A 1 109 ? 2.851 9.916 1.419 1.00 84.62 109 ASP A C 1
ATOM 840 O O . ASP A 1 109 ? 2.273 10.107 2.492 1.00 84.62 109 ASP A O 1
ATOM 844 N N . GLN A 1 110 ? 2.370 9.082 0.490 1.00 85.88 110 GLN A N 1
ATOM 845 C CA . GLN A 1 110 ? 1.149 8.284 0.670 1.00 85.88 110 GLN A CA 1
ATOM 846 C C . GLN A 1 110 ? 1.259 7.359 1.885 1.00 85.88 110 GLN A C 1
ATOM 848 O O . GLN A 1 110 ? 0.426 7.422 2.792 1.00 85.88 110 GLN A O 1
ATOM 853 N N . TRP A 1 111 ? 2.343 6.585 1.980 1.00 87.62 111 TRP A N 1
ATOM 854 C CA . TRP A 1 111 ? 2.590 5.707 3.123 1.00 87.62 111 TRP A CA 1
ATOM 855 C C . TRP A 1 111 ? 2.597 6.467 4.453 1.00 87.62 111 TRP A C 1
ATOM 857 O O . TRP A 1 111 ? 2.005 6.037 5.444 1.00 87.62 111 TRP A O 1
ATOM 867 N N . LYS A 1 112 ? 3.228 7.647 4.482 1.00 83.44 112 LYS A N 1
ATOM 868 C CA . LYS A 1 112 ? 3.268 8.510 5.667 1.00 83.44 112 LYS A CA 1
ATOM 869 C C . LYS A 1 112 ? 1.875 8.987 6.081 1.00 83.44 112 LYS A C 1
ATOM 871 O O . LYS A 1 112 ? 1.637 9.125 7.281 1.00 83.44 112 LYS A O 1
ATOM 876 N N . MET A 1 113 ? 0.977 9.251 5.132 1.00 88.81 113 MET A N 1
ATOM 877 C CA . MET A 1 113 ? -0.416 9.596 5.433 1.00 88.81 113 MET A CA 1
ATOM 878 C C . MET A 1 113 ? -1.163 8.407 6.042 1.00 88.81 113 MET A C 1
ATOM 880 O O . MET A 1 113 ? -1.710 8.551 7.134 1.00 88.81 113 MET A O 1
ATOM 884 N N . HIS A 1 114 ? -1.106 7.227 5.417 1.00 87.06 114 HIS A N 1
ATOM 885 C CA . HIS A 1 114 ? -1.769 6.021 5.934 1.00 87.06 114 HIS A CA 1
ATOM 886 C C . HIS A 1 114 ? -1.253 5.633 7.324 1.00 87.06 114 HIS A C 1
ATOM 888 O O . HIS A 1 114 ? -2.030 5.318 8.222 1.00 87.06 114 HIS A O 1
ATOM 894 N N . HIS A 1 115 ? 0.057 5.744 7.549 1.00 85.38 115 HIS A N 1
ATOM 895 C CA . HIS A 1 115 ? 0.646 5.488 8.857 1.00 85.38 115 HIS A CA 1
ATOM 896 C C . HIS A 1 115 ? 0.160 6.476 9.928 1.00 85.38 115 HIS A C 1
ATOM 898 O O . HIS A 1 115 ? -0.135 6.067 11.048 1.00 85.38 115 HIS A O 1
ATOM 904 N N . LYS A 1 116 ? 0.048 7.773 9.611 1.00 84.38 116 LYS A N 1
ATOM 905 C CA . LYS A 1 116 ? -0.521 8.756 10.550 1.00 84.38 116 LYS A CA 1
ATOM 906 C C . LYS A 1 116 ? -1.960 8.409 10.917 1.00 84.38 116 LYS A C 1
ATOM 908 O O . LYS A 1 116 ? -2.319 8.523 12.085 1.00 84.38 116 LYS A O 1
ATOM 913 N N . GLU A 1 117 ? -2.749 7.980 9.938 1.00 90.81 117 GLU A N 1
ATOM 914 C CA . GLU A 1 117 ? -4.144 7.617 10.161 1.00 90.81 117 GLU A CA 1
ATOM 915 C C . GLU A 1 117 ? -4.280 6.350 11.009 1.00 90.81 117 GLU A C 1
ATOM 917 O O . GLU A 1 117 ? -5.049 6.337 11.967 1.00 90.81 117 GLU A O 1
ATOM 922 N N . TYR A 1 118 ? -3.448 5.336 10.755 1.00 88.19 118 TYR A N 1
ATOM 923 C CA . TYR A 1 118 ? -3.344 4.158 11.619 1.00 88.19 118 TYR A CA 1
ATOM 924 C C . TYR A 1 118 ? -3.079 4.549 13.077 1.00 88.19 118 TYR A C 1
ATOM 926 O O . TYR A 1 118 ? -3.795 4.129 13.984 1.00 88.19 118 TYR A O 1
ATOM 934 N N . ILE A 1 119 ? -2.068 5.394 13.301 1.00 86.19 119 ILE A N 1
ATOM 935 C CA . ILE A 1 119 ? -1.695 5.853 14.640 1.00 86.19 119 ILE A CA 1
ATOM 936 C C . ILE A 1 119 ? -2.848 6.628 15.289 1.00 86.19 119 ILE A C 1
ATOM 938 O O . ILE A 1 119 ? -3.149 6.404 16.459 1.00 86.19 119 ILE A O 1
ATOM 942 N N . ARG A 1 120 ? -3.539 7.493 14.537 1.00 91.88 120 ARG A N 1
ATOM 943 C CA . ARG A 1 120 ? -4.717 8.225 15.021 1.00 91.88 120 ARG A CA 1
ATOM 944 C C . ARG A 1 120 ? -5.830 7.273 15.474 1.00 91.88 120 ARG A C 1
ATOM 946 O O . ARG A 1 120 ? -6.332 7.429 16.585 1.00 91.88 120 ARG A O 1
ATOM 953 N N . LEU A 1 121 ? -6.195 6.293 14.644 1.00 89.25 121 LEU A N 1
ATOM 954 C CA . LEU A 1 121 ? -7.235 5.300 14.949 1.00 89.25 121 LEU A CA 1
ATOM 955 C C . LEU A 1 121 ? -6.868 4.433 16.154 1.00 89.25 121 LEU A C 1
ATOM 957 O O . LEU A 1 121 ? -7.727 4.118 16.979 1.00 89.25 121 LEU A O 1
ATOM 961 N N . LEU A 1 122 ? -5.592 4.074 16.287 1.00 87.50 122 LEU A N 1
ATOM 962 C CA . LEU A 1 122 ? -5.094 3.301 17.416 1.00 87.50 122 LEU A CA 1
ATOM 963 C C . LEU A 1 122 ? -5.202 4.084 18.733 1.00 87.50 122 LEU A C 1
ATOM 965 O O . LEU A 1 122 ? -5.699 3.556 19.730 1.00 87.50 122 LEU A O 1
ATOM 969 N N . TRP A 1 123 ? -4.782 5.353 18.740 1.00 88.31 123 TRP A N 1
ATOM 970 C CA . TRP A 1 123 ? -4.905 6.204 19.925 1.00 88.31 123 TRP A CA 1
ATOM 971 C C . TRP A 1 123 ? -6.354 6.441 20.317 1.00 88.31 123 TRP A C 1
ATOM 973 O O . TRP A 1 123 ? -6.691 6.386 21.499 1.00 88.31 123 TRP A O 1
ATOM 983 N N . GLU A 1 124 ? -7.213 6.650 19.326 1.00 90.56 124 GLU A N 1
ATOM 984 C CA . GLU A 1 124 ? -8.635 6.820 19.565 1.00 90.56 124 GLU A CA 1
ATOM 985 C C . GLU A 1 124 ? -9.271 5.536 20.109 1.00 90.56 124 GLU A C 1
ATOM 987 O O . GLU A 1 124 ? -10.020 5.586 21.083 1.00 90.56 124 GLU A O 1
ATOM 992 N N . SER A 1 125 ? -8.882 4.374 19.576 1.00 88.44 125 SER A N 1
ATOM 993 C CA . SER A 1 125 ? -9.303 3.068 20.095 1.00 88.44 125 SER A CA 1
ATOM 994 C C . SER A 1 125 ? -8.948 2.908 21.571 1.00 88.44 125 SER A C 1
ATOM 996 O O . SER A 1 125 ? -9.785 2.501 22.376 1.00 88.44 125 SER A O 1
ATOM 998 N N . ARG A 1 126 ? -7.719 3.276 21.950 1.00 87.44 126 ARG A N 1
ATOM 999 C CA . ARG A 1 126 ? -7.263 3.223 23.344 1.00 87.44 126 ARG A CA 1
ATOM 1000 C C . ARG A 1 126 ? -8.070 4.166 24.228 1.00 87.44 126 ARG A C 1
ATOM 1002 O O . ARG A 1 126 ? -8.500 3.761 25.305 1.00 87.44 126 ARG A O 1
ATOM 1009 N N . ARG A 1 127 ? -8.265 5.411 23.787 1.00 89.88 127 ARG A N 1
ATOM 1010 C CA . ARG A 1 127 ? -9.022 6.423 24.532 1.00 89.88 127 ARG A CA 1
ATOM 1011 C C . ARG A 1 127 ? -10.446 5.940 24.806 1.00 89.88 127 ARG A C 1
ATOM 1013 O O . ARG A 1 127 ? -10.884 5.986 25.950 1.00 89.88 127 ARG A O 1
ATOM 1020 N N . VAL A 1 128 ? -11.132 5.442 23.777 1.00 89.06 128 VAL A N 1
ATOM 1021 C CA . VAL A 1 128 ? -12.512 4.946 23.878 1.00 89.06 128 VAL A CA 1
ATOM 1022 C C . VAL A 1 128 ? -12.582 3.700 24.761 1.00 89.06 128 VAL A C 1
ATOM 1024 O O . VAL A 1 128 ? -13.400 3.659 25.672 1.00 89.06 128 VAL A O 1
ATOM 1027 N N . ALA A 1 129 ? -11.693 2.719 24.572 1.00 85.81 129 ALA A N 1
ATOM 1028 C CA . ALA A 1 129 ? -11.686 1.506 25.392 1.00 85.81 129 ALA A CA 1
ATOM 1029 C C . ALA A 1 129 ? -11.367 1.790 26.872 1.00 85.81 129 ALA A C 1
ATOM 1031 O O . ALA A 1 129 ? -11.986 1.214 27.765 1.00 85.81 129 ALA A O 1
ATOM 1032 N N . GLY A 1 130 ? -10.423 2.697 27.144 1.00 83.94 130 GLY A N 1
ATOM 1033 C CA . GLY A 1 130 ? -10.077 3.116 28.502 1.00 83.94 130 GLY A CA 1
ATOM 1034 C C . GLY A 1 130 ? -11.215 3.863 29.196 1.00 83.94 130 GLY A C 1
ATOM 1035 O O . GLY A 1 130 ? -11.497 3.597 30.363 1.00 83.94 130 GLY A O 1
ATOM 1036 N N . HIS A 1 131 ? -11.898 4.750 28.468 1.00 85.38 131 HIS A N 1
ATOM 1037 C CA . HIS A 1 131 ? -13.058 5.478 28.982 1.00 85.38 131 HIS A CA 1
ATOM 1038 C C . HIS A 1 131 ? -14.229 4.538 29.279 1.00 85.38 131 HIS A C 1
ATOM 1040 O O . HIS A 1 131 ? -14.725 4.521 30.403 1.00 85.38 131 HIS A O 1
ATOM 1046 N N . ALA A 1 132 ? -14.586 3.672 28.326 1.00 82.06 132 ALA A N 1
ATOM 1047 C CA . ALA A 1 132 ? -15.650 2.685 28.496 1.00 82.06 132 ALA A CA 1
ATOM 1048 C C . ALA A 1 132 ? -15.375 1.736 29.675 1.00 82.06 132 ALA A C 1
ATOM 1050 O O . ALA A 1 132 ? -16.276 1.430 30.456 1.00 82.06 132 ALA A O 1
ATOM 1051 N N . ARG A 1 133 ? -14.113 1.322 29.869 1.00 81.38 133 ARG A N 1
ATOM 1052 C CA . ARG A 1 133 ? -13.686 0.532 31.034 1.00 81.38 133 ARG A CA 1
ATOM 1053 C C . ARG A 1 133 ? -13.919 1.267 32.355 1.00 81.38 133 ARG A C 1
ATOM 1055 O O . ARG A 1 133 ? -14.354 0.634 33.313 1.00 81.38 133 ARG A O 1
ATOM 1062 N N . ALA A 1 134 ? -13.592 2.557 32.435 1.00 80.88 134 ALA A N 1
ATOM 1063 C CA . ALA A 1 134 ? -13.804 3.341 33.651 1.00 80.88 134 ALA A CA 1
ATOM 1064 C C . ALA A 1 134 ? -15.304 3.467 33.957 1.00 80.88 134 ALA A C 1
ATOM 1066 O O . ALA A 1 134 ? -15.742 3.121 35.050 1.00 80.88 134 ALA A O 1
ATOM 1067 N N . THR A 1 135 ? -16.104 3.839 32.955 1.00 76.12 135 THR A N 1
ATOM 1068 C CA . THR A 1 135 ? -17.557 3.986 33.100 1.00 76.12 135 THR A CA 1
ATOM 1069 C C . THR A 1 135 ? -18.248 2.673 33.467 1.00 76.12 135 THR A C 1
ATOM 1071 O O . THR A 1 135 ? -19.159 2.674 34.290 1.00 76.12 135 THR A O 1
ATOM 1074 N N . ALA A 1 136 ? -17.816 1.539 32.908 1.00 72.06 136 ALA A N 1
ATOM 1075 C CA . ALA A 1 136 ? -18.403 0.239 33.226 1.00 72.06 136 ALA A CA 1
ATOM 1076 C C . ALA A 1 136 ? -18.250 -0.164 34.706 1.00 72.06 136 ALA A C 1
ATOM 1078 O O . ALA A 1 136 ? -19.008 -1.008 35.180 1.00 72.06 136 ALA A O 1
ATOM 1079 N N . ASN A 1 137 ? -17.308 0.434 35.442 1.00 69.88 137 ASN A N 1
ATOM 1080 C CA . ASN A 1 137 ? -17.151 0.204 36.880 1.00 69.88 137 ASN A CA 1
ATOM 1081 C C . ASN A 1 137 ? -18.031 1.137 37.733 1.00 69.88 137 ASN A C 1
ATOM 1083 O O . ASN A 1 137 ? -18.426 0.756 38.833 1.00 69.88 137 ASN A O 1
ATOM 1087 N N . ASP A 1 138 ? -18.400 2.311 37.213 1.00 69.56 138 ASP A N 1
ATOM 1088 C CA . ASP A 1 138 ? -19.054 3.398 37.959 1.00 69.56 138 ASP A CA 1
ATOM 1089 C C . ASP A 1 138 ? -20.584 3.431 37.762 1.00 69.56 138 ASP A C 1
ATOM 1091 O O . ASP A 1 138 ? -21.211 4.487 37.703 1.00 69.56 138 ASP A O 1
ATOM 1095 N N . PHE A 1 139 ? -21.219 2.260 37.690 1.00 63.81 139 PHE A N 1
ATOM 1096 C CA . PHE A 1 139 ? -22.635 2.062 37.326 1.00 63.81 139 PHE A CA 1
ATOM 1097 C C . PHE A 1 139 ? -23.704 2.693 38.241 1.00 63.81 139 PHE A C 1
ATOM 1099 O O . PHE A 1 139 ? -24.896 2.426 38.080 1.00 63.81 139 PHE A O 1
ATOM 1106 N N . ALA A 1 140 ? -23.310 3.516 39.209 1.00 58.00 140 ALA A N 1
ATOM 1107 C CA . ALA A 1 140 ? -24.187 4.063 40.236 1.00 58.00 140 ALA A CA 1
ATOM 1108 C C . ALA A 1 140 ? -25.268 5.026 39.695 1.00 58.00 140 ALA A C 1
ATOM 1110 O O . ALA A 1 140 ? -26.252 5.265 40.393 1.00 58.00 140 ALA A O 1
ATOM 1111 N N . GLU A 1 141 ? -25.142 5.546 38.464 1.00 66.12 141 GLU A N 1
ATOM 1112 C CA . GLU A 1 141 ? -26.061 6.556 37.920 1.00 66.12 141 GLU A CA 1
ATOM 1113 C C . GLU A 1 141 ? -26.535 6.243 36.482 1.00 66.12 141 GLU A C 1
ATOM 1115 O O . GLU A 1 141 ? -25.898 6.568 35.479 1.00 66.12 141 GLU A O 1
ATOM 1120 N N . ILE A 1 142 ? -27.718 5.625 36.377 1.00 65.06 142 ILE A N 1
ATOM 1121 C CA . ILE A 1 142 ? -28.305 5.098 35.126 1.00 65.06 142 ILE A CA 1
ATOM 1122 C C . ILE A 1 142 ? -28.477 6.171 34.028 1.00 65.06 142 ILE A C 1
ATOM 1124 O O . ILE A 1 142 ? -28.333 5.870 32.842 1.00 65.06 142 ILE A O 1
ATOM 1128 N N . GLN A 1 143 ? -28.778 7.429 34.381 1.00 65.25 143 GLN A N 1
ATOM 1129 C CA . GLN A 1 143 ? -28.970 8.495 33.383 1.00 65.25 143 GLN A CA 1
ATOM 1130 C C . GLN A 1 143 ? -27.653 9.000 32.782 1.00 65.25 143 GLN A C 1
ATOM 1132 O O . GLN A 1 143 ? -27.577 9.184 31.566 1.00 65.25 143 GLN A O 1
ATOM 1137 N N . ALA A 1 144 ? -26.616 9.181 33.605 1.00 71.38 144 ALA A N 1
ATOM 1138 C CA . ALA A 1 144 ? -25.278 9.520 33.127 1.00 71.38 144 ALA A CA 1
ATOM 1139 C C . ALA A 1 144 ? -24.731 8.406 32.219 1.00 71.38 144 ALA A C 1
ATOM 1141 O O . ALA A 1 144 ? -24.165 8.681 31.159 1.00 71.38 144 ALA A O 1
ATOM 1142 N N . TYR A 1 145 ? -25.015 7.151 32.580 1.00 77.06 145 TYR A N 1
ATOM 1143 C CA . TYR A 1 145 ? -24.638 5.984 31.793 1.00 77.06 145 TYR A CA 1
ATOM 1144 C C . TYR A 1 145 ? -25.284 5.954 30.399 1.00 77.06 145 TYR A C 1
ATOM 1146 O O . TYR A 1 145 ? -24.609 5.641 29.423 1.00 77.06 145 TYR A O 1
ATOM 1154 N N . ARG A 1 146 ? -26.562 6.339 30.258 1.00 80.75 146 ARG A N 1
ATOM 1155 C CA . ARG A 1 146 ? -27.253 6.331 28.953 1.00 80.75 146 ARG A CA 1
ATOM 1156 C C . ARG A 1 146 ? -26.603 7.271 27.934 1.00 80.75 146 ARG A C 1
ATOM 1158 O O . ARG A 1 146 ? -26.420 6.881 26.785 1.00 80.75 146 ARG A O 1
ATOM 1165 N N . LYS A 1 147 ? -26.237 8.492 28.341 1.00 83.81 147 LYS A N 1
ATOM 1166 C CA . LYS A 1 147 ? -25.547 9.435 27.444 1.00 83.81 147 LYS A CA 1
ATOM 1167 C C . LYS A 1 147 ? -24.180 8.891 27.025 1.00 83.81 147 LYS A C 1
ATOM 1169 O O . LYS A 1 147 ? -23.832 8.942 25.851 1.00 83.81 147 LYS A O 1
ATOM 1174 N N . GLN A 1 148 ? -23.436 8.338 27.981 1.00 84.62 148 GLN A N 1
ATOM 1175 C CA . GLN A 1 148 ? -22.122 7.766 27.714 1.00 84.62 148 GLN A CA 1
ATOM 1176 C C . GLN A 1 148 ? -22.196 6.571 26.757 1.00 84.62 148 GLN A C 1
ATOM 1178 O O . GLN A 1 148 ? -21.398 6.470 25.831 1.00 84.62 148 GLN A O 1
ATOM 1183 N N . LEU A 1 149 ? -23.200 5.713 26.936 1.00 84.62 149 LEU A N 1
ATOM 1184 C CA . LEU A 1 149 ? -23.447 4.568 26.071 1.00 84.62 149 LEU A CA 1
ATOM 1185 C C . LEU A 1 149 ? -23.702 4.995 24.620 1.00 84.62 149 LEU A C 1
ATOM 1187 O O . LEU A 1 149 ? -23.142 4.398 23.707 1.00 84.62 149 LEU A O 1
ATOM 1191 N N . GLN A 1 150 ? -24.475 6.061 24.398 1.00 88.81 150 GLN A N 1
ATOM 1192 C CA . GLN A 1 150 ? -24.714 6.611 23.057 1.00 88.81 150 GLN A CA 1
ATOM 1193 C C . GLN A 1 150 ? -23.436 7.138 22.400 1.00 88.81 150 GLN A C 1
ATOM 1195 O O . GLN A 1 150 ? -23.193 6.894 21.213 1.00 88.81 150 GLN A O 1
ATOM 1200 N N . ASP A 1 151 ? -22.598 7.832 23.172 1.00 90.69 151 ASP A N 1
ATOM 1201 C CA . ASP A 1 151 ? -21.295 8.288 22.696 1.00 90.69 151 ASP A CA 1
ATOM 1202 C C . ASP A 1 151 ? -20.399 7.090 22.332 1.00 90.69 151 ASP A C 1
ATOM 1204 O O . ASP A 1 151 ? -19.768 7.092 21.272 1.00 90.69 151 ASP A O 1
ATOM 1208 N N . ASP A 1 152 ? -20.394 6.027 23.139 1.00 87.69 152 ASP A N 1
ATOM 1209 C CA . ASP A 1 152 ? -19.611 4.812 22.889 1.00 87.69 152 ASP A CA 1
ATOM 1210 C C . ASP A 1 152 ? -20.133 4.013 21.679 1.00 87.69 152 ASP A C 1
ATOM 1212 O O . ASP A 1 152 ? -19.336 3.504 20.883 1.00 87.69 152 ASP A O 1
ATOM 1216 N N . VAL A 1 153 ? -21.454 3.958 21.463 1.00 89.88 153 VAL A N 1
ATOM 1217 C CA . VAL A 1 153 ? -22.086 3.381 20.258 1.00 89.88 153 VAL A CA 1
ATOM 1218 C C . VAL A 1 153 ? -21.610 4.122 19.010 1.00 89.88 153 VAL A C 1
ATOM 1220 O O . VAL A 1 153 ? -21.190 3.500 18.029 1.00 89.88 153 VAL A O 1
ATOM 1223 N N . LYS A 1 154 ? -21.622 5.457 19.040 1.00 94.31 154 LYS A N 1
ATOM 1224 C CA . LYS A 1 154 ? -21.146 6.279 17.923 1.00 94.31 154 LYS A CA 1
ATOM 1225 C C . LYS A 1 154 ? -19.645 6.098 17.691 1.00 94.31 154 LYS A C 1
ATOM 1227 O O . LYS A 1 154 ? -19.215 5.926 16.551 1.00 94.31 154 LYS A O 1
ATOM 1232 N N . ASN A 1 155 ? -18.847 6.120 18.757 1.00 93.94 155 ASN A N 1
ATOM 1233 C CA . ASN A 1 155 ? -17.393 5.993 18.676 1.00 93.94 155 ASN A CA 1
ATOM 1234 C C . ASN A 1 155 ? -16.967 4.620 18.143 1.00 93.94 155 ASN A C 1
ATOM 1236 O O . ASN A 1 155 ? -16.104 4.551 17.272 1.00 93.94 155 ASN A O 1
ATOM 1240 N N . SER A 1 156 ? -17.595 3.540 18.611 1.00 90.38 156 SER A N 1
ATOM 1241 C CA . SER A 1 156 ? -17.319 2.176 18.140 1.00 90.38 156 SER A CA 1
ATOM 1242 C C . SER A 1 156 ? -17.651 1.991 16.656 1.00 90.38 156 SER A C 1
ATOM 1244 O O . SER A 1 156 ? -16.845 1.419 15.923 1.00 90.38 156 SER A O 1
ATOM 1246 N N . SER A 1 157 ? -18.770 2.552 16.184 1.00 94.56 157 SER A N 1
ATOM 1247 C CA . SER A 1 157 ? -19.114 2.573 14.755 1.00 94.56 157 SER A CA 1
ATOM 1248 C C . SER A 1 157 ? -18.070 3.329 13.925 1.00 94.56 157 SER A C 1
ATOM 1250 O O . SER A 1 157 ? -17.525 2.788 12.961 1.00 94.56 157 SER A O 1
ATOM 1252 N N . ASN A 1 158 ? -17.710 4.546 14.349 1.00 96.19 158 ASN A N 1
ATOM 1253 C CA . ASN A 1 158 ? -16.706 5.367 13.667 1.00 96.19 158 ASN A CA 1
ATOM 1254 C C . ASN A 1 158 ? -15.332 4.686 13.609 1.00 96.19 158 ASN A C 1
ATOM 1256 O O . ASN A 1 158 ? -14.645 4.771 12.594 1.00 96.19 158 ASN A O 1
ATOM 1260 N N . LEU A 1 159 ? -14.920 4.020 14.690 1.00 94.19 159 LEU A N 1
ATOM 1261 C CA . LEU A 1 159 ? -13.657 3.288 14.747 1.00 94.19 159 LEU A CA 1
ATOM 1262 C C . LEU A 1 159 ? -13.671 2.078 13.819 1.00 94.19 159 LEU A C 1
ATOM 1264 O O . LEU A 1 159 ? -12.727 1.900 13.052 1.00 94.19 159 LEU A O 1
ATOM 1268 N N . SER A 1 160 ? -14.747 1.289 13.845 1.00 93.62 160 SER A N 1
ATOM 1269 C CA . SER A 1 160 ? -14.913 0.154 12.936 1.00 93.62 160 SER A CA 1
ATOM 1270 C C . SER A 1 160 ? -14.795 0.600 11.478 1.00 93.62 160 SER A C 1
ATOM 1272 O O . SER A 1 160 ? -13.949 0.085 10.743 1.00 93.62 160 SER A O 1
ATOM 1274 N N . GLN A 1 161 ? -15.569 1.621 11.092 1.00 97.00 161 GLN A N 1
ATOM 1275 C CA . GLN A 1 161 ? -15.538 2.176 9.742 1.00 97.00 161 GLN A CA 1
ATOM 1276 C C . GLN A 1 161 ? -14.151 2.725 9.386 1.00 97.00 161 GLN A C 1
ATOM 1278 O O . GLN A 1 161 ? -13.623 2.396 8.328 1.00 97.00 161 GLN A O 1
ATOM 1283 N N . GLY A 1 162 ? -13.515 3.479 10.289 1.00 96.06 162 GLY A N 1
ATOM 1284 C CA . GLY A 1 162 ? -12.190 4.055 10.060 1.00 96.06 162 GLY A CA 1
ATOM 1285 C C . GLY A 1 162 ? -11.110 3.010 9.763 1.00 96.06 162 GLY A C 1
ATOM 1286 O O . GLY A 1 162 ? -10.284 3.217 8.875 1.00 96.06 162 GLY A O 1
ATOM 1287 N N . PHE A 1 163 ? -11.128 1.857 10.441 1.00 94.06 163 PHE A N 1
ATOM 1288 C CA . PHE A 1 163 ? -10.194 0.766 10.134 1.00 94.06 163 PHE A CA 1
ATOM 1289 C C . PHE A 1 163 ? -10.459 0.122 8.767 1.00 94.06 163 PHE A C 1
ATOM 1291 O O . PHE A 1 163 ? -9.504 -0.207 8.057 1.00 94.06 163 PHE A O 1
ATOM 1298 N N . TYR A 1 164 ? -11.724 -0.036 8.366 1.00 96.50 164 TYR A N 1
ATOM 1299 C CA . TYR A 1 164 ? -12.061 -0.534 7.029 1.00 96.50 164 TYR A CA 1
ATOM 1300 C C . TYR A 1 164 ? -11.694 0.465 5.926 1.00 96.50 164 TYR A C 1
ATOM 1302 O O . TYR A 1 164 ? -11.168 0.054 4.891 1.00 96.50 164 TYR A O 1
ATOM 1310 N N . ASP A 1 165 ? -11.903 1.760 6.153 1.00 97.31 165 ASP A N 1
ATOM 1311 C CA . ASP A 1 165 ? -11.512 2.816 5.218 1.00 97.31 165 ASP A CA 1
ATOM 1312 C C . ASP A 1 165 ? -9.996 2.835 5.021 1.00 97.31 165 ASP A C 1
ATOM 1314 O O . ASP A 1 165 ? -9.521 2.773 3.885 1.00 97.31 165 ASP A O 1
ATOM 1318 N N . LEU A 1 166 ? -9.229 2.792 6.116 1.00 95.62 166 LEU A N 1
ATOM 1319 C CA . LEU A 1 166 ? -7.772 2.713 6.058 1.00 95.62 166 LEU A CA 1
ATOM 1320 C C . LEU A 1 166 ? -7.289 1.442 5.344 1.00 95.62 166 LEU A C 1
ATOM 1322 O O . LEU A 1 166 ? -6.330 1.487 4.576 1.00 95.62 166 LEU A O 1
ATOM 1326 N N . ARG A 1 167 ? -7.952 0.301 5.555 1.00 95.56 167 ARG A N 1
ATOM 1327 C CA . ARG A 1 167 ? -7.644 -0.938 4.827 1.00 95.56 167 ARG A CA 1
ATOM 1328 C C . ARG A 1 167 ? -7.852 -0.763 3.321 1.00 95.56 167 ARG A C 1
ATOM 1330 O O . ARG A 1 167 ? -7.005 -1.195 2.545 1.00 95.56 167 ARG A O 1
ATOM 1337 N N . ASN A 1 168 ? -8.944 -0.124 2.911 1.00 97.12 168 ASN A N 1
ATOM 1338 C CA . ASN A 1 168 ? -9.223 0.149 1.500 1.00 97.12 168 ASN A CA 1
ATOM 1339 C C . ASN A 1 168 ? -8.224 1.155 0.902 1.00 97.12 168 ASN A C 1
ATOM 1341 O O . ASN A 1 168 ? -7.854 1.038 -0.264 1.00 97.12 168 ASN A O 1
ATOM 1345 N N . ASP A 1 169 ? -7.755 2.122 1.689 1.00 95.12 169 ASP A N 1
ATOM 1346 C CA . ASP A 1 169 ? -6.680 3.030 1.289 1.00 95.12 169 ASP A CA 1
ATOM 1347 C C . ASP A 1 169 ? -5.356 2.297 1.052 1.00 95.12 169 ASP A C 1
ATOM 1349 O O . ASP A 1 169 ? -4.719 2.507 0.020 1.00 95.12 169 ASP A O 1
ATOM 1353 N N . VAL A 1 170 ? -4.968 1.400 1.965 1.00 92.19 170 VAL A N 1
ATOM 1354 C CA . VAL A 1 170 ? -3.774 0.554 1.801 1.00 92.19 170 VAL A CA 1
ATOM 1355 C C . VAL A 1 170 ? -3.915 -0.361 0.581 1.00 92.19 170 VAL A C 1
ATOM 1357 O O . VAL A 1 170 ? -2.952 -0.532 -0.160 1.00 92.19 170 VAL A O 1
ATOM 1360 N N . ASP A 1 171 ? -5.108 -0.901 0.325 1.00 95.81 171 ASP A N 1
ATOM 1361 C CA . ASP A 1 171 ? -5.391 -1.724 -0.858 1.00 95.81 171 ASP A CA 1
ATOM 1362 C C . ASP A 1 171 ? -5.210 -0.941 -2.168 1.00 95.81 171 ASP A C 1
ATOM 1364 O O . ASP A 1 171 ? -4.517 -1.392 -3.081 1.00 95.81 171 ASP A O 1
ATOM 1368 N N . ARG A 1 172 ? -5.742 0.286 -2.233 1.00 97.19 172 ARG A N 1
ATOM 1369 C CA . ARG A 1 172 ? -5.526 1.192 -3.372 1.00 97.19 172 ARG A CA 1
ATOM 1370 C C . ARG A 1 172 ? -4.049 1.529 -3.561 1.00 97.19 172 ARG A C 1
ATOM 1372 O O . ARG A 1 172 ? -3.552 1.472 -4.683 1.00 97.19 172 ARG A O 1
ATOM 1379 N N . PHE A 1 173 ? -3.346 1.844 -2.474 1.00 93.31 173 PHE A N 1
ATOM 1380 C CA . PHE A 1 173 ? -1.911 2.122 -2.507 1.00 93.31 173 PHE A CA 1
ATOM 1381 C C . PHE A 1 173 ? -1.105 0.921 -3.023 1.00 93.31 173 PHE A C 1
ATOM 1383 O O . PHE A 1 173 ? -0.229 1.072 -3.875 1.00 93.31 173 PHE A O 1
ATOM 1390 N N . GLN A 1 174 ? -1.435 -0.290 -2.578 1.00 94.38 174 GLN A N 1
ATOM 1391 C CA . GLN A 1 174 ? -0.827 -1.509 -3.098 1.00 94.38 174 GLN A CA 1
ATOM 1392 C C . GLN A 1 174 ? -1.123 -1.698 -4.593 1.00 94.38 174 GLN A C 1
ATOM 1394 O O . GLN A 1 174 ? -0.235 -2.112 -5.339 1.00 94.38 174 GLN A O 1
ATOM 1399 N N . GLY A 1 175 ? -2.332 -1.357 -5.046 1.00 95.50 175 GLY A N 1
ATOM 1400 C CA . GLY A 1 175 ? -2.691 -1.315 -6.464 1.00 95.50 175 GLY A CA 1
ATOM 1401 C C . GLY A 1 175 ? -1.769 -0.401 -7.279 1.00 95.50 175 GLY A C 1
ATOM 1402 O O . GLY A 1 175 ? -1.236 -0.834 -8.303 1.00 95.50 175 GLY A O 1
ATOM 1403 N N . ASP A 1 176 ? -1.502 0.814 -6.791 1.00 93.75 176 ASP A N 1
ATOM 1404 C CA . ASP A 1 176 ? -0.559 1.757 -7.413 1.00 93.75 176 ASP A CA 1
ATOM 1405 C C . ASP A 1 176 ? 0.867 1.173 -7.491 1.00 93.75 176 ASP A C 1
ATOM 1407 O O . ASP A 1 176 ? 1.533 1.27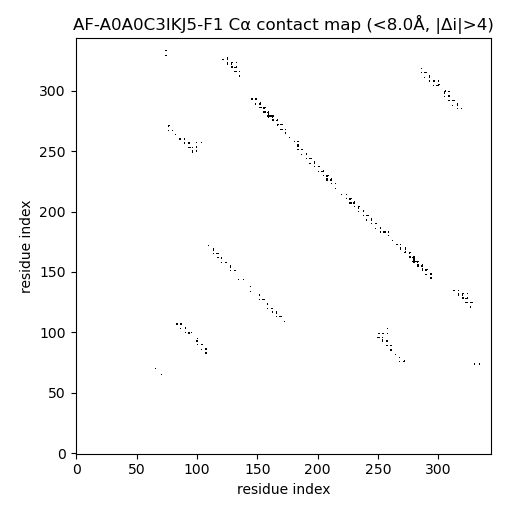1 -8.528 1.00 93.75 176 ASP A O 1
ATOM 1411 N N . VAL A 1 177 ? 1.331 0.519 -6.420 1.00 90.56 177 VAL A N 1
ATOM 1412 C CA . VAL A 1 177 ? 2.642 -0.155 -6.379 1.00 90.56 177 VAL A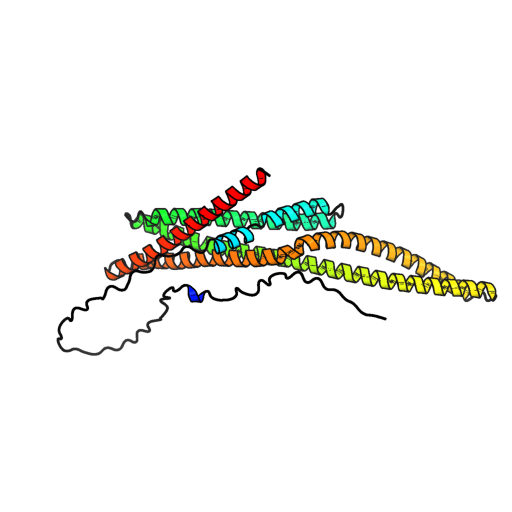 CA 1
ATOM 1413 C C . VAL A 1 177 ? 2.707 -1.305 -7.389 1.00 90.56 177 VAL A C 1
ATOM 1415 O O . VAL A 1 177 ? 3.682 -1.428 -8.132 1.00 90.56 177 VAL A O 1
ATOM 1418 N N . VAL A 1 178 ? 1.671 -2.144 -7.465 1.00 93.81 178 VAL A N 1
ATOM 1419 C CA . VAL A 1 178 ? 1.601 -3.255 -8.427 1.00 93.81 178 VAL A CA 1
ATOM 1420 C C . VAL A 1 178 ? 1.601 -2.735 -9.865 1.00 93.81 178 VAL A C 1
ATOM 1422 O O . VAL A 1 178 ? 2.339 -3.269 -10.694 1.00 93.81 178 VAL A O 1
ATOM 1425 N N . ALA A 1 179 ? 0.833 -1.684 -10.159 1.00 93.50 179 ALA A N 1
ATOM 1426 C CA . ALA A 1 179 ? 0.791 -1.068 -11.482 1.00 93.50 179 ALA A CA 1
ATOM 1427 C C . ALA A 1 179 ? 2.161 -0.500 -11.895 1.00 93.50 179 ALA A C 1
ATOM 1429 O O . ALA A 1 179 ? 2.603 -0.706 -13.027 1.00 93.50 179 ALA A O 1
ATOM 1430 N N . PHE A 1 180 ? 2.879 0.146 -10.970 1.00 91.12 180 PHE A N 1
ATOM 1431 C CA . PHE A 1 180 ? 4.252 0.600 -11.208 1.00 91.12 180 PHE A CA 1
ATOM 1432 C C . PHE A 1 180 ? 5.208 -0.566 -11.515 1.00 91.12 180 PHE A C 1
ATOM 1434 O O . PHE A 1 180 ? 6.015 -0.508 -12.440 1.00 91.12 180 PHE A O 1
ATOM 1441 N N . LEU A 1 181 ? 5.104 -1.672 -10.783 1.00 89.94 181 LEU A N 1
ATOM 1442 C CA . LEU A 1 181 ? 5.965 -2.836 -11.014 1.00 89.94 181 LEU A CA 1
ATOM 1443 C C . LEU A 1 181 ? 5.666 -3.523 -12.352 1.00 89.94 181 LEU A C 1
ATOM 1445 O O . LEU A 1 181 ? 6.567 -4.063 -12.993 1.00 89.94 181 LEU A O 1
ATOM 1449 N N . GLN A 1 182 ? 4.418 -3.468 -12.814 1.00 93.00 182 GLN A N 1
ATOM 1450 C CA . GLN A 1 182 ? 4.053 -3.915 -14.157 1.00 93.00 182 GLN A CA 1
ATOM 1451 C C . GLN A 1 182 ? 4.635 -3.005 -15.245 1.00 93.00 182 GLN A C 1
ATOM 1453 O O . GLN A 1 182 ? 5.127 -3.519 -16.251 1.00 93.00 182 GLN A O 1
ATOM 1458 N N . SER A 1 183 ? 4.636 -1.680 -15.054 1.00 89.62 183 SER A N 1
ATOM 1459 C CA . SER A 1 183 ? 5.232 -0.755 -16.028 1.00 89.62 183 SER A CA 1
ATOM 1460 C C . SER A 1 183 ? 6.753 -0.925 -16.135 1.00 89.62 183 SER A C 1
ATOM 1462 O O . SER A 1 183 ? 7.287 -0.864 -17.242 1.00 89.62 183 SER A O 1
ATOM 1464 N N . SER A 1 184 ? 7.434 -1.258 -15.030 1.00 88.94 184 SER A N 1
ATOM 1465 C CA . SER A 1 184 ? 8.854 -1.648 -15.030 1.00 88.94 184 SER A CA 1
ATOM 1466 C C . SER A 1 184 ? 9.121 -2.843 -15.960 1.00 88.94 184 SER A C 1
ATOM 1468 O O . SER A 1 184 ? 9.975 -2.773 -16.843 1.00 88.94 184 SER A O 1
ATOM 1470 N N . ARG A 1 185 ? 8.311 -3.909 -15.862 1.00 90.31 185 ARG A N 1
ATOM 1471 C CA . ARG A 1 185 ? 8.431 -5.093 -16.740 1.00 90.31 185 ARG A CA 1
ATOM 1472 C C . ARG A 1 185 ? 8.167 -4.769 -18.213 1.00 90.31 185 ARG A C 1
ATOM 1474 O O . ARG A 1 185 ? 8.800 -5.337 -19.100 1.00 90.31 185 ARG A O 1
ATOM 1481 N N . GLN A 1 186 ? 7.234 -3.859 -18.496 1.00 91.69 186 GLN A N 1
ATOM 1482 C CA . GLN A 1 186 ? 6.977 -3.404 -19.867 1.00 91.69 186 GLN A CA 1
ATOM 1483 C C . GLN A 1 186 ? 8.163 -2.616 -20.438 1.00 91.69 186 GLN A C 1
ATOM 1485 O O . GLN A 1 186 ? 8.484 -2.769 -21.617 1.00 91.69 186 GLN A O 1
ATOM 1490 N N . LEU A 1 187 ? 8.820 -1.787 -19.621 1.00 89.94 187 LEU A N 1
ATOM 1491 C CA . LEU A 1 187 ? 10.034 -1.082 -20.026 1.00 89.94 187 LEU A CA 1
ATOM 1492 C C . LEU A 1 187 ? 11.175 -2.065 -20.316 1.00 89.94 187 LEU A C 1
ATOM 1494 O O . LEU A 1 187 ? 11.839 -1.925 -21.338 1.00 89.94 187 LEU A O 1
ATOM 1498 N N . GLU A 1 188 ? 11.358 -3.083 -19.476 1.00 91.25 188 GLU A N 1
ATOM 1499 C CA . GLU A 1 188 ? 12.354 -4.139 -19.691 1.00 91.25 188 GLU A CA 1
ATOM 1500 C C . GLU A 1 188 ? 12.139 -4.865 -21.031 1.00 91.25 188 GLU A C 1
ATOM 1502 O O . GLU A 1 188 ? 13.071 -5.001 -21.826 1.00 91.25 188 GLU A O 1
ATOM 1507 N N . ALA A 1 189 ? 10.893 -5.230 -21.348 1.00 92.94 189 ALA A N 1
ATOM 1508 C CA . ALA A 1 189 ? 10.555 -5.841 -22.634 1.00 92.94 189 ALA A CA 1
ATOM 1509 C C . ALA A 1 189 ? 10.869 -4.920 -23.831 1.00 92.94 189 ALA A C 1
ATOM 1511 O O . ALA A 1 189 ? 11.366 -5.383 -24.858 1.00 92.94 189 ALA A O 1
ATOM 1512 N N . ARG A 1 190 ? 10.618 -3.609 -23.702 1.00 91.69 190 ARG A N 1
ATOM 1513 C CA . ARG A 1 190 ? 10.954 -2.616 -24.740 1.00 91.69 190 ARG A CA 1
ATOM 1514 C C . ARG A 1 190 ? 12.461 -2.451 -24.929 1.00 91.69 190 ARG A C 1
ATOM 1516 O O . ARG A 1 190 ? 12.913 -2.339 -26.067 1.00 91.69 190 ARG A O 1
ATOM 1523 N N . VAL A 1 191 ? 13.230 -2.448 -23.839 1.00 92.31 191 VAL A N 1
ATOM 1524 C CA . VAL A 1 191 ? 14.700 -2.407 -23.884 1.00 92.31 191 VAL A CA 1
ATOM 1525 C C . VAL A 1 191 ? 15.237 -3.618 -24.643 1.00 92.31 191 VAL A C 1
ATOM 1527 O O . VAL A 1 191 ? 16.138 -3.471 -25.471 1.00 92.31 191 VAL A O 1
ATOM 1530 N N . GLU A 1 192 ? 14.669 -4.800 -24.410 1.00 94.69 192 GLU A N 1
ATOM 1531 C CA . GLU A 1 192 ? 15.093 -6.016 -25.101 1.00 94.69 192 GLU A CA 1
ATOM 1532 C C . GLU A 1 192 ? 14.714 -6.011 -26.591 1.00 94.69 192 GLU A C 1
ATOM 1534 O O . GLU A 1 192 ? 15.555 -6.315 -27.439 1.00 94.69 192 GLU A O 1
ATOM 1539 N N . ASP A 1 193 ? 13.508 -5.558 -26.946 1.00 94.69 193 ASP A N 1
ATOM 1540 C CA . ASP A 1 193 ? 13.115 -5.384 -28.353 1.00 94.69 193 ASP A CA 1
ATOM 1541 C C . ASP A 1 193 ? 14.038 -4.398 -29.095 1.00 94.69 193 ASP A C 1
ATOM 1543 O O . ASP A 1 193 ? 14.508 -4.671 -30.205 1.00 94.69 193 ASP A O 1
ATOM 1547 N N . LEU A 1 194 ? 14.393 -3.274 -28.458 1.00 94.06 194 LEU A N 1
ATOM 1548 C CA . LEU A 1 194 ? 15.352 -2.317 -29.015 1.00 94.06 194 LEU A CA 1
ATOM 1549 C C . LEU A 1 194 ? 16.732 -2.940 -29.247 1.00 94.06 194 LEU A C 1
ATOM 1551 O O . LEU A 1 194 ? 17.347 -2.677 -30.284 1.00 94.06 194 LEU A O 1
ATOM 1555 N N . ARG A 1 195 ? 17.221 -3.782 -28.329 1.00 94.50 195 ARG A N 1
ATOM 1556 C CA . ARG A 1 195 ? 18.497 -4.499 -28.502 1.00 94.50 195 ARG A CA 1
ATOM 1557 C C . ARG A 1 195 ? 18.463 -5.425 -29.712 1.00 94.50 195 ARG A C 1
ATOM 1559 O O . ARG A 1 195 ? 19.370 -5.368 -30.545 1.00 94.50 195 ARG A O 1
ATOM 1566 N N . VAL A 1 196 ? 17.397 -6.213 -29.858 1.00 96.25 196 VAL A N 1
ATOM 1567 C CA . VAL A 1 196 ? 17.210 -7.113 -31.007 1.00 96.25 196 VAL A CA 1
ATOM 1568 C C . VAL A 1 196 ? 17.165 -6.324 -32.322 1.00 96.25 196 VAL A C 1
ATOM 1570 O O . VAL A 1 196 ? 17.826 -6.695 -33.301 1.00 96.25 196 VAL A O 1
ATOM 1573 N N . ASN A 1 197 ? 16.442 -5.201 -32.347 1.00 95.38 197 ASN A N 1
ATOM 1574 C CA . ASN A 1 197 ? 16.353 -4.322 -33.514 1.00 95.38 197 ASN A CA 1
ATOM 1575 C C . ASN A 1 197 ? 17.708 -3.700 -33.885 1.00 95.38 197 ASN A C 1
ATOM 1577 O O . ASN A 1 197 ? 18.085 -3.690 -35.062 1.00 95.38 197 ASN A O 1
ATOM 1581 N N . LEU A 1 198 ? 18.480 -3.244 -32.897 1.00 93.69 198 LEU A N 1
ATOM 1582 C CA . LEU A 1 198 ? 19.832 -2.726 -33.106 1.00 93.69 198 LEU A CA 1
ATOM 1583 C C . LEU A 1 198 ? 20.758 -3.781 -33.719 1.00 93.69 198 LEU A C 1
ATOM 1585 O O . LEU A 1 198 ? 21.483 -3.486 -34.671 1.00 93.69 198 LEU A O 1
ATOM 1589 N N . ASP A 1 199 ? 20.717 -5.019 -33.231 1.00 95.56 199 ASP A N 1
ATOM 1590 C CA . ASP A 1 199 ? 21.546 -6.101 -33.767 1.00 95.56 199 ASP A CA 1
ATOM 1591 C C . ASP A 1 199 ? 21.173 -6.470 -35.205 1.00 95.56 199 ASP A C 1
ATOM 1593 O O . ASP A 1 199 ? 22.050 -6.756 -36.029 1.00 95.56 199 ASP A O 1
ATOM 1597 N N . LYS A 1 200 ? 19.883 -6.403 -35.548 1.00 97.19 200 LYS A N 1
ATOM 1598 C CA . LYS A 1 200 ? 19.416 -6.554 -36.930 1.00 97.19 200 LYS A CA 1
ATOM 1599 C C . LYS A 1 200 ? 19.969 -5.447 -37.835 1.00 97.19 200 LYS A C 1
ATOM 1601 O O . LYS A 1 200 ? 20.536 -5.755 -38.884 1.00 97.19 200 LYS A O 1
ATOM 1606 N N . ILE A 1 201 ? 19.884 -4.182 -37.418 1.00 94.75 201 ILE A N 1
ATOM 1607 C CA . ILE A 1 201 ? 20.393 -3.041 -38.199 1.00 94.75 201 ILE A CA 1
ATOM 1608 C C . ILE A 1 201 ? 21.915 -3.123 -38.375 1.00 94.75 201 ILE A C 1
ATOM 1610 O O . ILE A 1 201 ? 22.414 -2.928 -39.484 1.00 94.75 201 ILE A O 1
ATOM 1614 N N . LYS A 1 202 ? 22.670 -3.498 -37.334 1.00 95.81 202 LYS A N 1
ATOM 1615 C CA . LYS A 1 202 ? 24.126 -3.721 -37.433 1.00 95.81 202 LYS A CA 1
ATOM 1616 C C . LYS A 1 202 ? 24.481 -4.801 -38.461 1.00 95.81 202 LYS A C 1
ATOM 1618 O O . LYS A 1 202 ? 25.435 -4.637 -39.231 1.00 95.81 202 LYS A O 1
ATOM 1623 N N . LYS A 1 203 ? 23.715 -5.899 -38.512 1.00 97.25 203 LYS A N 1
ATOM 1624 C CA . LYS A 1 203 ? 23.876 -6.955 -39.531 1.00 97.25 203 LYS A CA 1
ATOM 1625 C C . LYS A 1 203 ? 23.576 -6.427 -40.938 1.00 97.25 203 LYS A C 1
ATOM 1627 O O . LYS A 1 203 ? 24.345 -6.701 -41.862 1.00 97.25 203 LYS A O 1
ATOM 1632 N N . ASP A 1 204 ? 22.521 -5.632 -41.099 1.00 95.06 204 ASP A N 1
ATOM 1633 C CA . ASP A 1 204 ? 22.158 -5.026 -42.385 1.00 95.06 204 ASP A CA 1
ATOM 1634 C C . ASP A 1 204 ? 23.223 -4.038 -42.887 1.00 95.06 204 ASP A C 1
ATOM 1636 O O . ASP A 1 204 ? 23.642 -4.136 -44.044 1.00 95.06 204 ASP A O 1
ATOM 1640 N N . ILE A 1 205 ? 23.735 -3.157 -42.016 1.00 93.69 205 ILE A N 1
ATOM 1641 C CA . ILE A 1 205 ? 24.855 -2.248 -42.322 1.00 93.69 205 ILE A CA 1
ATOM 1642 C C . ILE A 1 205 ? 26.077 -3.057 -42.757 1.00 93.69 205 ILE A C 1
ATOM 1644 O O . ILE A 1 205 ? 26.690 -2.752 -43.778 1.00 93.69 205 ILE A O 1
ATOM 1648 N N . SER A 1 206 ? 26.403 -4.136 -42.039 1.00 96.19 206 SER A N 1
ATOM 1649 C CA . SER A 1 206 ? 27.538 -5.005 -42.376 1.00 96.19 206 SER A CA 1
ATOM 1650 C C . SER A 1 206 ? 27.394 -5.630 -43.769 1.00 96.19 206 SER A C 1
ATOM 1652 O O . SER A 1 206 ? 28.360 -5.690 -44.534 1.00 96.19 206 SER A O 1
ATOM 1654 N N . ARG A 1 207 ? 26.183 -6.072 -44.137 1.00 95.50 207 ARG A N 1
ATOM 1655 C CA . ARG A 1 207 ? 25.882 -6.612 -45.473 1.00 95.50 207 ARG A CA 1
ATOM 1656 C C . ARG A 1 207 ? 25.991 -5.541 -46.561 1.00 95.50 207 ARG A C 1
ATOM 1658 O O . ARG A 1 207 ? 26.577 -5.811 -47.609 1.00 95.50 207 ARG A O 1
ATOM 1665 N N . LEU A 1 208 ? 25.462 -4.339 -46.326 1.00 92.12 208 LEU A N 1
ATOM 1666 C CA . LEU A 1 208 ? 25.559 -3.222 -47.272 1.00 92.12 208 LEU A CA 1
ATOM 1667 C C . LEU A 1 208 ? 27.014 -2.783 -47.474 1.00 92.12 208 LEU A C 1
ATOM 1669 O O . LEU A 1 208 ? 27.442 -2.609 -48.611 1.00 92.12 208 LEU A O 1
ATOM 1673 N N . THR A 1 209 ? 27.807 -2.710 -46.404 1.00 92.69 209 THR A N 1
ATOM 1674 C CA . THR A 1 209 ? 29.246 -2.411 -46.469 1.00 92.69 209 THR A CA 1
ATOM 1675 C C . THR A 1 209 ? 30.001 -3.428 -47.327 1.00 92.69 209 THR A C 1
ATOM 1677 O O . THR A 1 209 ? 30.791 -3.033 -48.185 1.00 92.69 209 THR A O 1
ATOM 1680 N N . LYS A 1 210 ? 29.707 -4.731 -47.185 1.00 93.12 210 LYS A N 1
ATOM 1681 C CA . LYS A 1 210 ? 30.274 -5.778 -48.057 1.00 93.12 210 LYS A CA 1
ATOM 1682 C C . LYS A 1 210 ? 29.885 -5.584 -49.526 1.00 93.12 210 LYS A C 1
ATOM 1684 O O . LYS A 1 210 ? 30.741 -5.719 -50.396 1.00 93.12 210 LYS A O 1
ATOM 1689 N N . ARG A 1 211 ? 28.620 -5.247 -49.817 1.00 88.50 211 ARG A N 1
ATOM 1690 C CA . ARG A 1 211 ? 28.165 -4.965 -51.193 1.00 88.50 211 ARG A CA 1
ATOM 1691 C C . ARG A 1 211 ? 28.905 -3.770 -51.792 1.00 88.50 211 ARG A C 1
ATOM 1693 O O . ARG A 1 211 ? 29.424 -3.889 -52.895 1.00 88.50 211 ARG A O 1
ATOM 1700 N N . VAL A 1 212 ? 29.003 -2.654 -51.064 1.00 87.38 212 VAL A N 1
ATOM 1701 C CA . VAL A 1 212 ? 29.741 -1.457 -51.510 1.00 87.38 212 VAL A CA 1
ATOM 1702 C C . VAL A 1 212 ? 31.191 -1.809 -51.855 1.00 87.38 212 VAL A C 1
ATOM 1704 O O . VAL A 1 212 ? 31.660 -1.440 -52.931 1.00 87.38 212 VAL A O 1
ATOM 1707 N N . ALA A 1 213 ? 31.870 -2.584 -51.002 1.00 87.25 213 ALA A N 1
ATOM 1708 C CA . ALA A 1 213 ? 33.237 -3.037 -51.259 1.00 87.25 213 ALA A CA 1
ATOM 1709 C C . ALA A 1 213 ? 33.355 -3.870 -52.552 1.00 87.25 213 ALA A C 1
ATOM 1711 O O . ALA A 1 213 ? 34.245 -3.608 -53.355 1.00 87.25 213 ALA A O 1
ATOM 1712 N N . MET A 1 214 ? 32.430 -4.808 -52.803 1.00 85.31 214 MET A N 1
ATOM 1713 C CA . MET A 1 214 ? 32.421 -5.613 -54.036 1.00 85.31 214 MET A CA 1
ATOM 1714 C C . MET A 1 214 ? 32.186 -4.771 -55.299 1.00 85.31 214 MET A C 1
ATOM 1716 O O . MET A 1 214 ? 32.839 -4.991 -56.319 1.00 85.31 214 MET A O 1
ATOM 1720 N N . TYR A 1 215 ? 31.273 -3.795 -55.262 1.00 80.88 215 TYR A N 1
ATOM 1721 C CA . TYR A 1 215 ? 30.994 -2.954 -56.435 1.00 80.88 215 TYR A CA 1
ATOM 1722 C C . TYR A 1 215 ? 32.170 -2.044 -56.804 1.00 80.88 215 TYR A C 1
ATOM 1724 O O . TYR A 1 215 ? 32.402 -1.821 -57.995 1.00 80.88 215 TYR A O 1
ATOM 1732 N N . HIS A 1 216 ? 32.947 -1.574 -55.821 1.00 75.12 216 HIS A N 1
ATOM 1733 C CA . HIS A 1 216 ? 34.197 -0.856 -56.089 1.00 75.12 216 HIS A CA 1
ATOM 1734 C C . HIS A 1 216 ? 35.198 -1.702 -56.888 1.00 75.12 216 HIS A C 1
ATOM 1736 O O . HIS A 1 216 ? 35.963 -1.150 -57.675 1.00 75.12 216 HIS A O 1
ATOM 1742 N N . THR A 1 217 ? 35.150 -3.029 -56.759 1.00 77.69 217 THR A N 1
ATOM 1743 C CA . THR A 1 217 ? 36.004 -3.954 -57.513 1.00 77.69 217 THR A CA 1
ATOM 1744 C C . THR A 1 217 ? 35.481 -4.246 -58.932 1.00 77.69 217 THR A C 1
ATOM 1746 O O . THR A 1 217 ? 36.276 -4.572 -59.807 1.00 77.69 217 THR A O 1
ATOM 1749 N N . VAL A 1 218 ? 34.168 -4.118 -59.199 1.00 70.31 218 VAL A N 1
ATOM 1750 C CA . VAL A 1 218 ? 33.508 -4.662 -60.419 1.00 70.31 218 VAL A CA 1
ATOM 1751 C C . VAL A 1 218 ? 33.017 -3.593 -61.432 1.00 70.31 218 VAL A C 1
ATOM 1753 O O . VAL A 1 218 ? 32.512 -3.935 -62.497 1.00 70.31 218 VAL A O 1
ATOM 1756 N N . ARG A 1 219 ? 33.218 -2.287 -61.187 1.00 62.09 219 ARG A N 1
ATOM 1757 C CA . ARG A 1 219 ? 32.987 -1.185 -62.166 1.00 62.09 219 ARG A CA 1
ATOM 1758 C C . ARG A 1 219 ? 31.580 -1.170 -62.815 1.00 62.09 219 ARG A C 1
ATOM 1760 O O . ARG A 1 219 ? 31.450 -1.116 -64.035 1.00 62.09 219 ARG A O 1
ATOM 1767 N N . LYS A 1 220 ? 30.508 -1.159 -62.009 1.00 62.12 220 LYS A N 1
ATOM 1768 C CA . LYS A 1 220 ? 29.131 -0.815 -62.445 1.00 62.12 220 LYS A CA 1
ATOM 1769 C C . LYS A 1 220 ? 28.556 0.282 -61.540 1.00 62.12 220 LYS A C 1
ATOM 1771 O O . LYS A 1 220 ? 28.547 0.131 -60.324 1.00 62.12 220 LYS A O 1
ATOM 1776 N N . SER A 1 221 ? 28.121 1.399 -62.124 1.00 61.22 221 SER A N 1
ATOM 1777 C CA . SER A 1 221 ? 28.067 2.709 -61.449 1.00 61.22 221 SER A CA 1
ATOM 1778 C C . SER A 1 221 ? 26.692 3.187 -60.960 1.00 61.22 221 SER A C 1
ATOM 1780 O O . SER A 1 221 ? 26.656 4.113 -60.156 1.00 61.22 221 SER A O 1
ATOM 1782 N N . MET A 1 222 ? 25.566 2.582 -61.362 1.00 62.47 222 MET A N 1
ATOM 1783 C CA . MET A 1 222 ? 24.234 3.100 -60.979 1.00 62.47 222 MET A CA 1
ATOM 1784 C C . MET A 1 222 ? 23.641 2.453 -59.708 1.00 62.47 222 MET A C 1
ATOM 1786 O O . MET A 1 222 ? 22.986 3.132 -58.926 1.00 62.47 222 MET A O 1
ATOM 1790 N N . ASP A 1 223 ? 23.943 1.178 -59.436 1.00 75.12 223 ASP A N 1
ATOM 1791 C CA . ASP A 1 223 ? 23.439 0.424 -58.263 1.00 75.12 223 ASP A CA 1
ATOM 1792 C C . ASP A 1 223 ? 24.216 0.746 -56.957 1.00 75.12 223 ASP A C 1
ATOM 1794 O O . ASP A 1 223 ? 23.723 0.600 -55.833 1.00 75.12 223 ASP A O 1
ATOM 1798 N N . ILE A 1 224 ? 25.444 1.274 -57.083 1.00 83.38 224 ILE A N 1
ATOM 1799 C CA . ILE A 1 224 ? 26.302 1.594 -55.930 1.00 83.38 224 ILE A CA 1
ATOM 1800 C C . ILE A 1 224 ? 25.802 2.817 -55.152 1.00 83.38 224 ILE A C 1
ATOM 1802 O O . ILE A 1 224 ? 25.859 2.834 -53.923 1.00 83.38 224 ILE A O 1
ATOM 1806 N N . VAL A 1 225 ? 25.263 3.822 -55.853 1.00 86.06 225 VAL A N 1
ATOM 1807 C CA . VAL A 1 225 ? 24.775 5.061 -55.233 1.00 86.06 225 VAL A CA 1
ATOM 1808 C C . VAL A 1 225 ? 23.589 4.765 -54.319 1.00 86.06 225 VAL A C 1
ATOM 1810 O O . VAL A 1 225 ? 23.551 5.267 -53.196 1.00 86.06 225 VAL A O 1
ATOM 1813 N N . GLN A 1 226 ? 22.659 3.909 -54.756 1.00 87.31 226 GLN A N 1
ATOM 1814 C CA . GLN A 1 226 ? 21.516 3.514 -53.933 1.00 87.31 226 GLN A CA 1
ATOM 1815 C C . GLN A 1 226 ? 21.968 2.730 -52.695 1.00 87.31 226 GLN A C 1
ATOM 1817 O O . GLN A 1 226 ? 21.579 3.066 -51.582 1.00 87.31 226 GLN A O 1
ATOM 1822 N N . THR A 1 227 ? 22.887 1.775 -52.866 1.00 88.19 227 THR A N 1
ATOM 1823 C CA . THR A 1 227 ? 23.439 0.988 -51.749 1.00 88.19 227 THR A CA 1
ATOM 1824 C C . THR A 1 227 ? 24.136 1.875 -50.700 1.00 88.19 227 THR A C 1
ATOM 1826 O O . THR A 1 227 ? 24.012 1.628 -49.499 1.00 88.19 227 THR A O 1
ATOM 1829 N N . ILE A 1 228 ? 24.848 2.930 -51.123 1.00 88.88 228 ILE A N 1
ATOM 1830 C CA . ILE A 1 228 ? 25.483 3.902 -50.213 1.00 88.88 228 ILE A CA 1
ATOM 1831 C C . ILE A 1 228 ? 24.432 4.723 -49.456 1.00 88.88 228 ILE A C 1
ATOM 1833 O O . ILE A 1 228 ? 24.576 4.916 -48.246 1.00 88.88 228 ILE A O 1
ATOM 1837 N N . ARG A 1 229 ? 23.378 5.192 -50.140 1.00 90.44 229 ARG A N 1
ATOM 1838 C CA . ARG A 1 229 ? 22.275 5.927 -49.497 1.00 90.44 229 ARG A CA 1
ATOM 1839 C C . ARG A 1 229 ? 21.579 5.070 -48.445 1.00 90.44 229 ARG A C 1
ATOM 1841 O O . ARG A 1 229 ? 21.431 5.528 -47.316 1.00 90.44 229 ARG A O 1
ATOM 1848 N N . ASP A 1 230 ? 21.239 3.828 -48.783 1.00 92.88 230 ASP A N 1
ATOM 1849 C CA . ASP A 1 230 ? 20.578 2.896 -47.863 1.00 92.88 230 ASP A CA 1
ATOM 1850 C C . ASP A 1 230 ? 21.450 2.619 -46.631 1.00 92.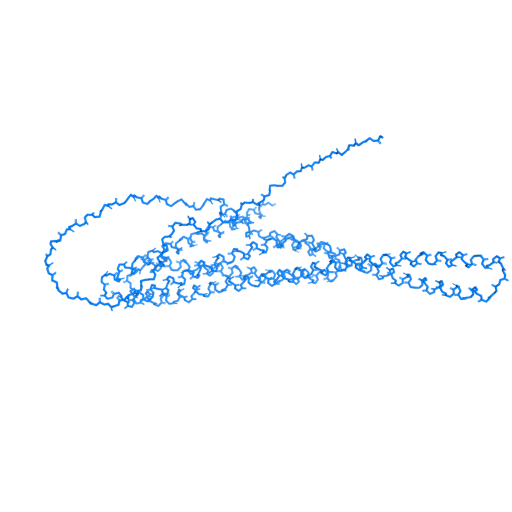88 230 ASP A C 1
ATOM 1852 O O . ASP A 1 230 ? 20.957 2.619 -45.503 1.00 92.88 230 ASP A O 1
ATOM 1856 N N . ARG A 1 231 ? 22.766 2.444 -46.824 1.00 93.56 231 ARG A N 1
ATOM 1857 C CA . ARG A 1 231 ? 23.719 2.274 -45.718 1.00 93.56 231 ARG A CA 1
ATOM 1858 C C . ARG A 1 231 ? 23.723 3.495 -44.803 1.00 93.56 231 ARG A C 1
ATOM 1860 O O . ARG A 1 231 ? 23.608 3.330 -43.597 1.00 93.56 231 ARG A O 1
ATOM 1867 N N . ASN A 1 232 ? 23.846 4.699 -45.362 1.00 94.62 232 ASN A N 1
ATOM 1868 C CA . ASN A 1 232 ? 23.886 5.930 -44.570 1.00 94.62 232 ASN A CA 1
ATOM 1869 C C . ASN A 1 232 ? 22.575 6.151 -43.799 1.00 94.62 232 ASN A C 1
ATOM 1871 O O . ASN A 1 232 ? 22.617 6.523 -42.631 1.00 94.62 232 ASN A O 1
ATOM 1875 N N . ALA A 1 233 ? 21.424 5.863 -44.420 1.00 96.00 233 ALA A N 1
ATOM 1876 C CA . ALA A 1 233 ? 20.127 5.917 -43.750 1.00 96.00 233 ALA A CA 1
ATOM 1877 C C . ALA A 1 233 ? 20.058 4.933 -42.569 1.00 96.00 233 ALA A C 1
ATOM 1879 O O . ALA A 1 233 ? 19.615 5.302 -41.484 1.00 96.00 233 ALA A O 1
ATOM 1880 N N . LYS A 1 234 ? 20.560 3.703 -42.747 1.00 94.50 234 LYS A N 1
ATOM 1881 C CA . LYS A 1 234 ? 20.627 2.704 -41.670 1.00 94.50 234 LYS A CA 1
ATOM 1882 C C . LYS A 1 234 ? 21.611 3.081 -40.563 1.00 94.50 234 LYS A C 1
ATOM 1884 O O . LYS A 1 234 ? 21.335 2.790 -39.406 1.00 94.50 234 LYS A O 1
ATOM 1889 N N . THR A 1 235 ? 22.726 3.736 -40.885 1.00 94.31 235 THR A N 1
ATOM 1890 C CA . THR A 1 235 ? 23.661 4.269 -39.881 1.00 94.31 235 THR A CA 1
ATOM 1891 C C . THR A 1 235 ? 23.007 5.361 -39.033 1.00 94.31 235 THR A C 1
ATOM 1893 O O . THR A 1 235 ? 23.075 5.279 -37.813 1.00 94.31 235 THR A O 1
ATOM 1896 N N . ALA A 1 236 ? 22.298 6.312 -39.647 1.00 94.94 236 ALA A N 1
ATOM 1897 C CA . ALA A 1 236 ? 21.564 7.338 -38.900 1.00 94.94 236 ALA A CA 1
ATOM 1898 C C . ALA A 1 236 ? 20.442 6.734 -38.028 1.00 94.94 236 ALA A C 1
ATOM 1900 O O . ALA A 1 236 ? 20.221 7.153 -36.893 1.00 94.94 236 ALA A O 1
ATOM 1901 N N . GLU A 1 237 ? 19.743 5.711 -38.533 1.00 94.56 237 GLU A N 1
ATOM 1902 C CA . GLU A 1 237 ? 18.746 4.965 -37.755 1.00 94.56 237 GLU A CA 1
ATOM 1903 C C . GLU A 1 237 ? 19.376 4.234 -36.556 1.00 94.56 237 GLU A C 1
ATOM 1905 O O . GLU A 1 237 ? 18.795 4.236 -35.470 1.00 94.56 237 GLU A O 1
ATOM 1910 N N . LEU A 1 238 ? 20.568 3.648 -36.736 1.00 92.62 238 LEU A N 1
ATOM 1911 C CA . LEU A 1 238 ? 21.324 2.988 -35.672 1.00 92.62 238 LEU A CA 1
ATOM 1912 C C . LEU A 1 238 ? 21.677 3.970 -34.551 1.00 92.62 238 LEU A C 1
ATOM 1914 O O . LEU A 1 238 ? 21.415 3.662 -33.392 1.00 92.62 238 LEU A O 1
ATOM 1918 N N . GLU A 1 239 ? 22.225 5.138 -34.892 1.00 94.88 239 GLU A N 1
ATOM 1919 C CA . GLU A 1 239 ? 22.599 6.178 -33.922 1.00 94.88 239 GLU A CA 1
ATOM 1920 C C . GLU A 1 239 ? 21.383 6.617 -33.094 1.00 94.88 239 GLU A C 1
ATOM 1922 O O . GLU A 1 239 ? 21.417 6.579 -31.864 1.00 94.88 239 GLU A O 1
ATOM 1927 N N . ARG A 1 240 ? 20.251 6.899 -33.756 1.00 95.44 240 ARG A N 1
ATOM 1928 C CA . ARG A 1 240 ? 18.997 7.271 -33.082 1.00 95.44 240 ARG A CA 1
ATOM 1929 C C . ARG A 1 240 ? 18.503 6.189 -32.115 1.00 95.44 240 ARG A C 1
ATOM 1931 O O . ARG A 1 240 ? 18.044 6.495 -31.017 1.00 95.44 240 ARG A O 1
ATOM 1938 N N . LEU A 1 241 ? 18.550 4.920 -32.525 1.00 93.06 241 LEU A N 1
ATOM 1939 C CA . LEU A 1 241 ? 18.103 3.806 -31.684 1.00 93.06 241 LEU A CA 1
ATOM 1940 C C . LEU A 1 241 ? 19.074 3.512 -30.535 1.00 93.06 241 LEU A C 1
ATOM 1942 O O . LEU A 1 241 ? 18.634 3.057 -29.483 1.00 93.06 241 LEU A O 1
ATOM 1946 N N . GLN A 1 242 ? 20.372 3.776 -30.704 1.00 93.25 242 GLN A N 1
ATOM 1947 C CA . GLN A 1 242 ? 21.356 3.659 -29.626 1.00 93.25 242 GLN A CA 1
ATOM 1948 C C . GLN A 1 242 ? 21.124 4.714 -28.543 1.00 93.25 242 GLN A C 1
ATOM 1950 O O . GLN A 1 242 ? 21.150 4.373 -27.361 1.00 93.25 242 GLN A O 1
ATOM 1955 N N . GLU A 1 243 ? 20.843 5.960 -28.929 1.00 93.38 243 GLU A N 1
ATOM 1956 C CA . GLU A 1 243 ? 20.473 7.014 -27.977 1.00 93.38 243 GLU A CA 1
ATOM 1957 C C . GLU A 1 243 ? 19.191 6.666 -27.208 1.00 93.38 243 GLU A C 1
ATOM 1959 O O . GLU A 1 243 ? 19.127 6.842 -25.991 1.00 93.38 243 GLU A O 1
ATOM 1964 N N . GLU A 1 244 ? 18.175 6.146 -27.902 1.00 91.00 244 GLU A N 1
ATOM 1965 C CA . GLU A 1 244 ? 16.925 5.709 -27.271 1.00 91.00 244 GLU A CA 1
ATOM 1966 C C . GLU A 1 244 ? 17.146 4.528 -26.316 1.00 91.00 244 GLU A C 1
ATOM 1968 O O . GLU A 1 244 ? 16.612 4.526 -25.205 1.00 91.00 244 GLU A O 1
ATOM 1973 N N . LEU A 1 245 ? 17.961 3.544 -26.712 1.00 90.56 245 LEU A N 1
ATOM 1974 C CA . LEU A 1 245 ? 18.298 2.410 -25.855 1.00 90.56 245 LEU A CA 1
ATOM 1975 C C . LEU A 1 245 ? 18.999 2.877 -24.577 1.00 90.56 245 LEU A C 1
ATOM 1977 O O . LEU A 1 245 ? 18.662 2.394 -23.500 1.00 90.56 245 LEU A O 1
ATOM 1981 N N . GLU A 1 246 ? 19.955 3.802 -24.673 1.00 89.56 246 GLU A N 1
ATOM 1982 C CA . GLU A 1 246 ? 20.678 4.283 -23.494 1.00 89.56 246 GLU A CA 1
ATOM 1983 C C . GLU A 1 246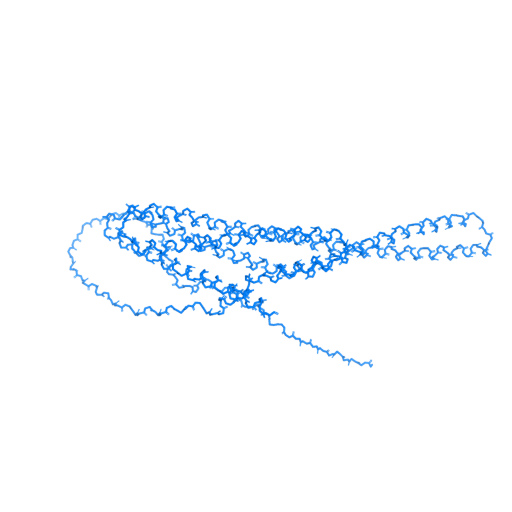 ? 19.754 5.051 -22.543 1.00 89.56 246 GLU A C 1
ATOM 1985 O O . GLU A 1 246 ? 19.781 4.805 -21.336 1.00 89.56 246 GLU A O 1
ATOM 1990 N N . LYS A 1 247 ? 18.855 5.892 -23.075 1.00 87.12 247 LYS A N 1
ATOM 1991 C CA . LYS A 1 247 ? 17.820 6.567 -22.271 1.00 87.12 247 LYS A CA 1
ATOM 1992 C C . LYS A 1 247 ? 16.925 5.566 -21.539 1.00 87.12 247 LYS A C 1
ATOM 1994 O O . LYS A 1 247 ? 16.700 5.705 -20.337 1.00 87.12 247 LYS A O 1
ATOM 1999 N N . GLN A 1 248 ? 16.433 4.538 -22.234 1.00 87.69 248 GLN A N 1
ATOM 2000 C CA . GLN A 1 248 ? 15.584 3.518 -21.611 1.00 87.69 248 GLN A CA 1
ATOM 2001 C C . GLN A 1 248 ? 16.356 2.645 -20.614 1.00 87.69 248 GLN A C 1
ATOM 2003 O O . GLN A 1 248 ? 15.809 2.291 -19.572 1.00 87.69 248 GLN A O 1
ATOM 2008 N N . ARG A 1 249 ? 17.634 2.343 -20.875 1.00 86.50 249 ARG A N 1
ATOM 2009 C CA . ARG A 1 249 ? 18.503 1.591 -19.957 1.00 86.50 249 ARG A CA 1
ATOM 2010 C C . ARG A 1 249 ? 18.714 2.342 -18.643 1.00 86.50 249 ARG A C 1
ATOM 2012 O O . ARG A 1 249 ? 18.614 1.729 -17.585 1.00 86.50 249 ARG A O 1
ATOM 2019 N N . GLN A 1 250 ? 18.954 3.652 -18.706 1.00 84.19 250 GLN A N 1
ATOM 2020 C CA . GLN A 1 250 ? 19.086 4.502 -17.517 1.00 84.19 250 GLN A CA 1
ATOM 2021 C C . GLN A 1 250 ? 17.784 4.559 -16.709 1.00 84.19 250 GLN A C 1
ATOM 2023 O O . GLN A 1 250 ? 17.807 4.431 -15.485 1.00 84.19 250 GLN A O 1
ATOM 2028 N N . ALA A 1 251 ? 16.635 4.691 -17.381 1.00 82.88 251 ALA A N 1
ATOM 2029 C CA . ALA A 1 251 ? 15.334 4.637 -16.716 1.00 82.88 251 ALA A CA 1
ATOM 2030 C C . ALA A 1 251 ? 15.087 3.272 -16.044 1.00 82.88 251 ALA A C 1
ATOM 2032 O O . ALA A 1 251 ? 14.650 3.216 -14.895 1.00 82.88 251 ALA A O 1
ATOM 2033 N N . MET A 1 252 ? 15.426 2.178 -16.731 1.00 86.69 252 MET A N 1
ATOM 2034 C CA . MET A 1 252 ? 15.286 0.816 -16.218 1.00 86.69 252 MET A CA 1
ATOM 2035 C C . MET A 1 252 ? 16.175 0.565 -14.996 1.00 86.69 252 MET A C 1
ATOM 2037 O O . MET A 1 252 ? 15.721 -0.065 -14.048 1.00 86.69 252 MET A O 1
ATOM 2041 N N . GLU A 1 253 ? 17.404 1.085 -14.964 1.00 84.50 253 GLU A N 1
ATOM 2042 C CA . GLU A 1 253 ? 18.278 0.946 -13.791 1.00 84.50 253 GLU A CA 1
ATOM 2043 C C . GLU A 1 253 ? 17.638 1.550 -12.529 1.00 84.50 253 GLU A C 1
ATOM 2045 O O . GLU A 1 253 ? 17.642 0.923 -11.467 1.00 84.50 253 GLU A O 1
ATOM 2050 N N . GLY A 1 254 ? 17.039 2.740 -12.650 1.00 81.44 254 GLY A N 1
ATOM 2051 C CA . GLY A 1 254 ? 16.287 3.364 -11.558 1.00 81.44 254 GLY A CA 1
ATOM 2052 C C . GLY A 1 254 ? 15.072 2.532 -11.138 1.00 81.44 254 GLY A C 1
ATOM 2053 O O . GLY A 1 254 ? 14.866 2.286 -9.950 1.00 81.44 254 GLY A O 1
ATOM 2054 N N . MET A 1 255 ? 14.301 2.025 -12.105 1.00 85.25 255 MET A N 1
ATOM 2055 C CA . MET A 1 255 ? 13.120 1.201 -11.825 1.00 85.25 255 MET A CA 1
ATOM 2056 C C . MET A 1 255 ? 13.461 -0.133 -11.154 1.00 85.25 255 MET A C 1
ATOM 2058 O O . MET A 1 255 ? 12.761 -0.521 -10.223 1.00 85.25 255 MET A O 1
ATOM 2062 N N . VAL A 1 256 ? 14.541 -0.809 -11.560 1.00 85.25 256 VAL A N 1
ATOM 2063 C CA . VAL A 1 256 ? 14.985 -2.071 -10.942 1.00 85.25 256 VAL A CA 1
ATOM 2064 C C . VAL A 1 256 ? 15.346 -1.855 -9.474 1.00 85.25 256 VAL A C 1
ATOM 2066 O O . VAL A 1 256 ? 14.942 -2.648 -8.625 1.00 85.25 256 VAL A O 1
ATOM 2069 N N . LYS A 1 257 ? 16.038 -0.755 -9.149 1.00 83.56 257 LYS A N 1
ATOM 2070 C CA . LYS A 1 257 ? 16.324 -0.384 -7.754 1.00 83.56 257 LYS A CA 1
ATOM 2071 C C . LYS A 1 257 ? 15.032 -0.155 -6.967 1.00 83.56 257 LYS A C 1
ATOM 2073 O O . LYS A 1 257 ? 14.897 -0.669 -5.869 1.00 83.56 257 LYS A O 1
ATOM 2078 N N . ILE A 1 258 ? 14.051 0.560 -7.520 1.00 82.00 258 ILE A N 1
ATOM 2079 C CA . ILE A 1 258 ? 12.752 0.727 -6.846 1.00 82.00 258 ILE A CA 1
ATOM 2080 C C . ILE A 1 258 ? 12.061 -0.629 -6.650 1.00 82.00 258 ILE A C 1
ATOM 2082 O O . ILE A 1 258 ? 11.501 -0.897 -5.589 1.00 82.00 258 ILE A O 1
ATOM 2086 N N . GLN A 1 259 ? 12.103 -1.495 -7.659 1.00 85.56 259 GLN A N 1
ATOM 2087 C CA . GLN A 1 259 ? 11.436 -2.788 -7.628 1.00 85.56 259 GLN A CA 1
ATOM 2088 C C . GLN A 1 259 ? 11.951 -3.690 -6.506 1.00 85.56 259 GLN A C 1
ATOM 2090 O O . GLN A 1 259 ? 11.132 -4.292 -5.815 1.00 85.56 259 GLN A O 1
ATOM 2095 N N . THR A 1 260 ? 13.264 -3.751 -6.275 1.00 84.25 260 THR A N 1
ATOM 2096 C CA . THR A 1 260 ? 13.823 -4.565 -5.181 1.00 84.25 260 THR A CA 1
ATOM 2097 C C . THR A 1 260 ? 13.359 -4.099 -3.802 1.00 84.25 260 THR A C 1
ATOM 2099 O O . THR A 1 260 ? 13.267 -4.913 -2.887 1.00 84.25 260 THR A O 1
ATOM 2102 N N . ILE A 1 261 ? 13.023 -2.814 -3.659 1.00 82.25 261 ILE A N 1
ATOM 2103 C CA . ILE A 1 261 ? 12.474 -2.241 -2.427 1.00 82.25 261 ILE A CA 1
ATOM 2104 C C . ILE A 1 261 ? 10.964 -2.469 -2.322 1.00 82.25 261 ILE A C 1
ATOM 2106 O O . ILE A 1 261 ? 10.475 -2.782 -1.242 1.00 82.25 261 ILE A O 1
ATOM 2110 N N . LEU A 1 262 ? 10.213 -2.323 -3.418 1.00 84.62 262 LEU A N 1
ATOM 2111 C CA . LEU A 1 262 ? 8.750 -2.410 -3.393 1.00 84.62 262 LEU A CA 1
ATOM 2112 C C . LEU A 1 262 ? 8.202 -3.842 -3.431 1.00 84.62 262 LEU A C 1
ATOM 2114 O O . LEU A 1 262 ? 7.103 -4.067 -2.925 1.00 84.62 262 LEU A O 1
ATOM 2118 N N . ASP A 1 263 ? 8.912 -4.806 -4.025 1.00 84.56 263 ASP A N 1
ATOM 2119 C CA . ASP A 1 263 ? 8.414 -6.186 -4.134 1.00 84.56 263 ASP A CA 1
ATOM 2120 C C . ASP A 1 263 ? 8.163 -6.842 -2.761 1.00 84.56 263 ASP A C 1
ATOM 2122 O O . ASP A 1 263 ? 7.061 -7.366 -2.569 1.00 84.56 263 ASP A O 1
ATOM 2126 N N . PRO A 1 264 ? 9.089 -6.768 -1.780 1.00 85.38 264 PRO A N 1
ATOM 2127 C CA . PRO A 1 264 ? 8.851 -7.304 -0.437 1.00 85.38 264 PRO A CA 1
ATOM 2128 C C . PRO A 1 264 ? 7.650 -6.659 0.270 1.00 85.38 264 PRO A C 1
ATOM 2130 O O . PRO A 1 264 ? 6.884 -7.347 0.944 1.00 85.38 264 PRO A O 1
ATOM 2133 N N . LEU A 1 265 ? 7.420 -5.358 0.046 1.00 83.38 265 LEU A N 1
ATOM 2134 C CA . LEU A 1 265 ? 6.347 -4.606 0.707 1.00 83.38 265 LEU A CA 1
ATOM 2135 C C . LEU A 1 265 ? 4.945 -5.091 0.349 1.00 83.38 265 LEU A C 1
ATOM 2137 O O . LEU A 1 265 ? 4.000 -4.791 1.071 1.00 83.38 265 LEU A O 1
ATOM 2141 N N . LYS A 1 266 ? 4.774 -5.836 -0.748 1.00 87.50 266 LYS A N 1
ATOM 2142 C CA . LYS A 1 266 ? 3.470 -6.413 -1.106 1.00 87.50 266 LYS A CA 1
ATOM 2143 C C . LYS A 1 266 ? 2.954 -7.357 -0.032 1.00 87.50 266 LYS A C 1
ATOM 2145 O O . LYS A 1 266 ? 1.795 -7.251 0.350 1.00 87.50 266 LYS A O 1
ATOM 2150 N N . SER A 1 267 ? 3.815 -8.253 0.446 1.00 87.19 267 SER A N 1
ATOM 2151 C CA . SER A 1 267 ? 3.440 -9.206 1.492 1.00 87.19 267 SER A CA 1
ATOM 2152 C C . SER A 1 267 ? 3.114 -8.473 2.790 1.00 87.19 267 SER A C 1
ATOM 2154 O O . SER A 1 267 ? 2.114 -8.774 3.436 1.00 87.19 267 SER A O 1
ATOM 2156 N N . ASP A 1 268 ? 3.916 -7.461 3.130 1.00 85.12 268 ASP A N 1
ATOM 2157 C CA . ASP A 1 268 ? 3.695 -6.639 4.321 1.00 85.12 268 ASP A CA 1
ATOM 2158 C C . ASP A 1 268 ? 2.368 -5.872 4.239 1.00 85.12 268 ASP A C 1
ATOM 2160 O O . ASP A 1 268 ? 1.625 -5.802 5.216 1.00 85.12 268 ASP A O 1
ATOM 2164 N N . MET A 1 269 ? 2.031 -5.320 3.068 1.00 87.88 269 MET A N 1
ATOM 2165 C CA . MET A 1 269 ? 0.766 -4.617 2.845 1.00 87.88 269 MET A CA 1
ATOM 2166 C C . MET A 1 269 ? -0.443 -5.547 2.968 1.00 87.88 269 MET A C 1
ATOM 2168 O O . MET A 1 269 ? -1.420 -5.160 3.609 1.00 87.88 269 MET A O 1
ATOM 2172 N N . GLU A 1 270 ? -0.387 -6.767 2.424 1.00 88.62 270 GLU A N 1
ATOM 2173 C CA . GLU A 1 270 ? -1.455 -7.763 2.616 1.00 88.62 270 GLU A CA 1
ATOM 2174 C C . GLU A 1 270 ? -1.677 -8.061 4.093 1.00 88.62 270 GLU A C 1
ATOM 2176 O O . GLU A 1 270 ? -2.792 -7.962 4.608 1.00 88.62 270 GLU A O 1
ATOM 2181 N N . LEU A 1 271 ? -0.585 -8.318 4.799 1.00 87.06 271 LEU A N 1
ATOM 2182 C CA . LEU A 1 271 ? -0.630 -8.621 6.211 1.00 87.06 271 LEU A CA 1
ATOM 2183 C C . LEU A 1 271 ? -1.177 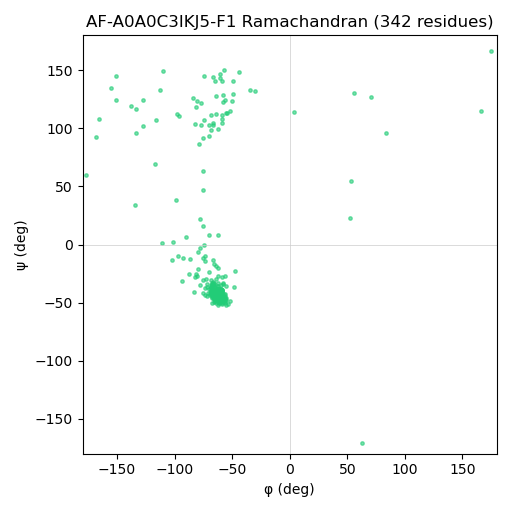-7.438 7.033 1.00 87.06 271 LEU A C 1
ATOM 2185 O O . LEU A 1 271 ? -2.003 -7.627 7.926 1.00 87.06 271 LEU A O 1
ATOM 2189 N N . ILE A 1 272 ? -0.802 -6.199 6.701 1.00 85.38 272 ILE A N 1
ATOM 2190 C CA . ILE A 1 272 ? -1.375 -4.992 7.314 1.00 85.38 272 ILE A CA 1
ATOM 2191 C C . ILE A 1 272 ? -2.882 -4.908 7.055 1.00 85.38 272 ILE A C 1
ATOM 2193 O O . ILE A 1 272 ? -3.638 -4.661 7.997 1.00 85.38 272 ILE A O 1
ATOM 2197 N N . LYS A 1 273 ? -3.348 -5.153 5.823 1.00 91.44 273 LYS A N 1
ATOM 2198 C CA . LYS A 1 273 ? -4.787 -5.160 5.505 1.00 91.44 273 LYS A CA 1
ATOM 2199 C C . LYS A 1 273 ? -5.539 -6.191 6.341 1.00 91.44 273 LYS A C 1
ATOM 2201 O O . LYS A 1 273 ? -6.606 -5.874 6.867 1.00 91.44 273 LYS A O 1
ATOM 2206 N N . GLU A 1 274 ? -4.996 -7.394 6.504 1.00 88.94 274 GLU A N 1
ATOM 2207 C CA . GLU A 1 274 ? -5.598 -8.428 7.352 1.00 88.94 274 GLU A CA 1
ATOM 2208 C C . GLU A 1 274 ? -5.730 -7.965 8.807 1.00 88.94 274 GLU A C 1
ATOM 2210 O O . GLU A 1 274 ? -6.800 -8.100 9.407 1.00 88.94 274 GLU A O 1
ATOM 2215 N N . LYS A 1 275 ? -4.681 -7.352 9.373 1.00 87.06 275 LYS A N 1
ATOM 2216 C CA . LYS A 1 275 ? -4.731 -6.827 10.747 1.00 87.06 275 LYS A CA 1
ATOM 2217 C C . LYS A 1 275 ? -5.741 -5.688 10.895 1.00 87.06 275 LYS A C 1
ATOM 2219 O O . LYS A 1 275 ? -6.485 -5.670 11.874 1.00 87.06 275 LYS A O 1
ATOM 2224 N N . LEU A 1 276 ? -5.819 -4.771 9.929 1.00 88.56 276 LEU A N 1
ATOM 2225 C CA . LEU A 1 276 ? -6.804 -3.684 9.940 1.00 88.56 276 LEU A CA 1
ATOM 2226 C C . LEU A 1 276 ? -8.244 -4.221 9.934 1.00 88.56 276 LEU A C 1
A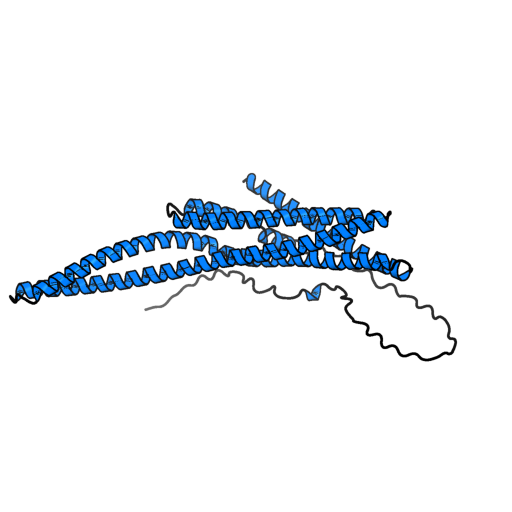TOM 2228 O O . LEU A 1 276 ? -9.089 -3.714 10.669 1.00 88.56 276 LEU A O 1
ATOM 2232 N N . VAL A 1 277 ? -8.515 -5.297 9.186 1.00 90.88 277 VAL A N 1
ATOM 2233 C CA . VAL A 1 277 ? -9.823 -5.976 9.209 1.00 90.88 277 VAL A CA 1
ATOM 2234 C C . VAL A 1 277 ? -10.144 -6.531 10.597 1.00 90.88 277 VAL A C 1
ATOM 2236 O O . VAL A 1 277 ? -11.283 -6.414 11.045 1.00 90.88 277 VAL A O 1
ATOM 2239 N N . VAL A 1 278 ? -9.169 -7.116 11.298 1.00 87.44 278 VAL A N 1
ATOM 2240 C CA . VAL A 1 278 ? -9.380 -7.622 12.665 1.00 87.44 278 VAL A CA 1
ATOM 2241 C C . VAL A 1 278 ? -9.781 -6.487 13.612 1.00 87.44 278 VAL A C 1
ATOM 2243 O O . VAL A 1 278 ? -10.768 -6.629 14.332 1.00 87.44 278 VAL A O 1
ATOM 2246 N N . PHE A 1 279 ? -9.094 -5.340 13.568 1.00 85.94 279 PHE A N 1
ATOM 2247 C CA . PHE A 1 279 ? -9.482 -4.165 14.361 1.00 85.94 279 PHE A CA 1
ATOM 2248 C C . PHE A 1 279 ? -10.887 -3.661 14.011 1.00 85.94 279 PHE A C 1
ATOM 2250 O O . PHE A 1 279 ? -11.687 -3.403 14.912 1.00 85.94 279 PHE A O 1
ATOM 2257 N N . GLY A 1 280 ? -11.210 -3.581 12.716 1.00 87.62 280 GLY A N 1
ATOM 2258 C CA . GLY A 1 280 ? -12.544 -3.207 12.245 1.00 87.62 280 GLY A CA 1
ATOM 2259 C C . GLY A 1 280 ? -13.639 -4.121 12.804 1.00 87.62 280 GLY A C 1
ATOM 2260 O O . GLY A 1 280 ? -14.652 -3.631 13.306 1.00 87.62 280 GLY A O 1
ATOM 2261 N N . LYS A 1 281 ? -13.408 -5.442 12.798 1.00 87.12 281 LYS A N 1
ATOM 2262 C CA . LYS A 1 281 ? -14.329 -6.451 13.350 1.00 87.12 281 LYS A CA 1
ATOM 2263 C C . LYS A 1 281 ? -14.496 -6.347 14.864 1.00 87.12 281 LYS A C 1
ATOM 2265 O O . LYS A 1 281 ? -15.622 -6.434 15.338 1.00 87.12 281 LYS A O 1
ATOM 2270 N N . ILE A 1 282 ? -13.414 -6.145 15.620 1.00 84.81 282 ILE A N 1
ATOM 2271 C CA . ILE A 1 282 ? -13.487 -5.980 17.083 1.00 84.81 282 ILE A CA 1
ATOM 2272 C C . ILE A 1 282 ? -14.401 -4.800 17.432 1.00 84.81 282 ILE A C 1
ATOM 2274 O O . ILE A 1 282 ? -15.325 -4.947 18.229 1.00 84.81 282 ILE A O 1
ATOM 2278 N N . TRP A 1 283 ? -14.196 -3.649 16.788 1.00 90.25 283 TRP A N 1
ATOM 2279 C CA . TRP A 1 283 ? -15.034 -2.472 17.021 1.00 90.25 283 TRP A CA 1
ATOM 2280 C C . TRP A 1 283 ? -16.477 -2.652 16.548 1.00 90.25 283 TRP A C 1
ATOM 2282 O O . TRP A 1 283 ? -17.390 -2.141 17.191 1.00 90.25 283 TRP A O 1
ATOM 2292 N N . GLN A 1 284 ? -16.700 -3.419 15.478 1.00 89.62 284 GLN A N 1
ATOM 2293 C CA . GLN A 1 284 ? -18.042 -3.771 15.011 1.00 89.62 284 GLN A CA 1
ATOM 2294 C C . GLN A 1 284 ? -18.796 -4.649 16.020 1.00 89.62 284 GLN A C 1
ATOM 2296 O O . GLN A 1 284 ? -19.982 -4.425 16.252 1.00 89.62 284 GLN A O 1
ATOM 2301 N N . LEU A 1 285 ? -18.118 -5.630 16.626 1.00 85.12 285 LEU A N 1
ATOM 2302 C CA . LEU A 1 285 ? -18.693 -6.483 17.671 1.00 85.12 285 LEU A CA 1
ATOM 2303 C C . LEU A 1 285 ? -19.058 -5.657 18.906 1.00 85.12 285 LEU A C 1
ATOM 2305 O O . LEU A 1 285 ? -20.196 -5.717 19.361 1.00 85.12 285 LEU A O 1
ATOM 2309 N N . ILE A 1 286 ? -18.135 -4.809 19.372 1.00 84.56 286 ILE A N 1
ATOM 2310 C CA . ILE A 1 286 ? -18.392 -3.868 20.470 1.00 84.56 286 ILE A CA 1
ATOM 2311 C C . ILE A 1 286 ? -19.607 -2.991 20.146 1.00 84.56 286 ILE A C 1
ATOM 2313 O O . ILE A 1 286 ? -20.510 -2.864 20.966 1.00 84.56 286 ILE A O 1
ATOM 2317 N N . HIS A 1 287 ? -19.671 -2.419 18.942 1.00 89.62 287 HIS A N 1
ATOM 2318 C CA . HIS A 1 287 ? -20.805 -1.603 18.511 1.00 89.62 287 HIS A CA 1
ATOM 2319 C C . HIS A 1 287 ? -22.137 -2.368 18.566 1.00 89.62 287 HIS A C 1
ATOM 2321 O O . HIS A 1 287 ? -23.143 -1.832 19.038 1.00 89.62 287 HIS A O 1
ATOM 2327 N N . ALA A 1 288 ? -22.162 -3.617 18.094 1.00 87.12 288 ALA A N 1
ATOM 2328 C CA . ALA A 1 288 ? -23.354 -4.458 18.141 1.00 87.12 288 ALA A CA 1
ATOM 2329 C C . ALA A 1 288 ? -23.804 -4.729 19.586 1.00 87.12 288 ALA A C 1
ATOM 2331 O O . ALA A 1 288 ? -24.988 -4.570 19.893 1.00 87.12 288 ALA A O 1
ATOM 2332 N N . ASP A 1 289 ? -22.866 -5.055 20.477 1.00 82.94 289 ASP A N 1
ATOM 2333 C CA . ASP A 1 289 ? -23.171 -5.319 21.883 1.00 82.94 289 ASP A CA 1
ATOM 2334 C C . ASP A 1 289 ? -23.667 -4.067 22.616 1.00 82.94 289 ASP A C 1
ATOM 2336 O O . ASP A 1 289 ? -24.652 -4.139 23.352 1.00 82.94 289 ASP A O 1
ATOM 2340 N N . LEU A 1 290 ? -23.045 -2.904 22.390 1.00 86.50 290 LEU A N 1
ATOM 2341 C CA . LEU A 1 290 ? -23.479 -1.639 22.993 1.00 86.50 290 LEU A CA 1
ATOM 2342 C C . LEU A 1 290 ? -24.892 -1.245 22.556 1.00 86.50 290 LEU A C 1
ATOM 2344 O O . LEU A 1 290 ? -25.693 -0.842 23.397 1.00 86.50 290 LEU A O 1
ATOM 2348 N N . ASN A 1 291 ? -25.214 -1.391 21.265 1.00 87.81 291 ASN A N 1
ATOM 2349 C CA . ASN A 1 291 ? -26.567 -1.143 20.765 1.00 87.81 291 ASN A CA 1
ATOM 2350 C C . ASN A 1 291 ? -27.587 -2.039 21.470 1.00 87.81 291 ASN A C 1
ATOM 2352 O O . ASN A 1 291 ? -28.694 -1.597 21.778 1.00 87.81 291 ASN A O 1
ATOM 2356 N N . GLU A 1 292 ? -27.246 -3.303 21.734 1.00 84.81 292 GLU A N 1
ATOM 2357 C CA . GLU A 1 292 ? -28.177 -4.145 22.469 1.00 84.81 292 GLU A CA 1
ATOM 2358 C C . GLU A 1 292 ? -28.260 -3.789 23.955 1.00 84.81 292 GLU A C 1
ATOM 2360 O O . GLU A 1 292 ? -29.344 -3.834 24.537 1.00 84.81 292 GLU A O 1
ATOM 2365 N N . ILE A 1 293 ? -27.153 -3.415 24.593 1.00 82.50 293 ILE A N 1
ATOM 2366 C CA . ILE A 1 293 ? -27.192 -2.896 25.965 1.00 82.50 293 ILE A CA 1
ATOM 2367 C C . ILE A 1 293 ? -28.125 -1.678 26.025 1.00 82.50 293 ILE A C 1
ATOM 2369 O O . ILE A 1 293 ? -28.955 -1.601 26.932 1.00 82.50 293 ILE A O 1
ATOM 2373 N N . GLU A 1 294 ? -28.063 -0.784 25.035 1.00 84.25 294 GLU A N 1
ATOM 2374 C CA . GLU A 1 294 ? -28.922 0.401 24.945 1.00 84.25 294 GLU A CA 1
ATOM 2375 C C . GLU A 1 294 ? -30.403 0.030 24.802 1.00 84.25 294 GLU A C 1
ATOM 2377 O O . GLU A 1 294 ? -31.235 0.530 25.561 1.00 84.25 294 GLU A O 1
ATOM 2382 N N . ARG A 1 295 ? -30.737 -0.909 23.906 1.00 83.88 295 ARG A N 1
ATOM 2383 C CA . ARG A 1 295 ? -32.114 -1.421 23.764 1.00 83.88 295 ARG A CA 1
ATOM 2384 C C . ARG A 1 295 ? -32.597 -2.135 25.023 1.00 83.88 295 ARG A C 1
ATOM 2386 O O . ARG A 1 295 ? -33.732 -1.959 25.452 1.00 83.88 295 ARG A O 1
ATOM 2393 N N . SER A 1 296 ? -31.734 -2.940 25.638 1.00 79.56 296 SER A N 1
ATOM 2394 C CA . SER A 1 296 ? -32.065 -3.711 26.841 1.00 79.56 296 SER A CA 1
ATOM 2395 C C . SER A 1 296 ? -32.337 -2.796 28.032 1.00 79.56 296 SER A C 1
ATOM 2397 O O . SER A 1 296 ? -33.203 -3.110 28.845 1.00 79.56 296 SER A O 1
ATOM 2399 N N . LEU A 1 297 ? -31.657 -1.645 28.108 1.00 76.50 297 LEU A N 1
ATOM 2400 C CA . LEU A 1 297 ? -31.897 -0.588 29.096 1.00 76.50 297 LEU A CA 1
ATOM 2401 C C . LEU A 1 297 ? -33.357 -0.114 29.094 1.00 76.50 297 LEU A C 1
ATOM 2403 O O . LEU A 1 297 ? -33.909 0.148 30.162 1.00 76.50 297 LEU A O 1
ATOM 2407 N N . GLU A 1 298 ? -34.013 -0.067 27.933 1.00 72.75 298 GLU A N 1
ATOM 2408 C CA . GLU A 1 298 ? -35.432 0.300 27.806 1.00 72.75 298 GLU A CA 1
ATOM 2409 C C . GLU A 1 298 ? -36.384 -0.765 28.382 1.00 72.75 298 GLU A C 1
ATOM 2411 O O . GLU A 1 298 ? -37.494 -0.442 28.800 1.00 72.75 298 GLU A O 1
ATOM 2416 N N . LEU A 1 299 ? -35.933 -2.022 28.473 1.00 70.38 299 LEU A N 1
ATOM 2417 C CA . LEU A 1 299 ? -36.718 -3.192 28.890 1.00 70.38 299 LEU A CA 1
ATOM 2418 C C . LEU A 1 299 ? -36.464 -3.623 30.351 1.00 70.38 299 LEU A C 1
ATOM 2420 O O . LEU A 1 299 ? -37.033 -4.612 30.823 1.00 70.38 299 LEU A O 1
ATOM 2424 N N . THR A 1 300 ? -35.621 -2.896 31.093 1.00 65.38 300 THR A N 1
ATOM 2425 C CA . THR A 1 300 ? -35.189 -3.245 32.467 1.00 65.38 300 THR A CA 1
ATOM 2426 C C . THR A 1 300 ? -36.272 -3.123 33.552 1.00 65.38 300 THR A C 1
ATOM 2428 O O . THR A 1 300 ? -35.988 -3.324 34.730 1.00 65.38 300 THR A O 1
ATOM 2431 N N . THR A 1 301 ? -37.537 -2.879 33.195 1.00 61.12 301 THR A N 1
ATOM 2432 C CA . THR A 1 301 ? -38.664 -2.850 34.147 1.00 61.12 301 THR A CA 1
ATOM 2433 C C . THR A 1 301 ? -38.977 -4.216 34.776 1.00 61.12 301 THR A C 1
ATOM 2435 O O . THR A 1 301 ? -39.687 -4.275 35.779 1.00 61.12 301 THR A O 1
ATOM 2438 N N . SER A 1 302 ? -38.433 -5.315 34.236 1.00 71.62 302 SER A N 1
ATOM 2439 C CA . SER A 1 302 ? -38.584 -6.676 34.773 1.00 71.62 302 SER A CA 1
ATOM 2440 C C . SER A 1 302 ? -37.281 -7.229 35.374 1.00 71.62 302 SER A C 1
ATOM 2442 O O . SER A 1 302 ? -36.180 -6.949 34.897 1.00 71.62 302 SER A O 1
ATOM 2444 N N . SER A 1 303 ? -37.393 -8.087 36.397 1.00 73.06 303 SER A N 1
ATOM 2445 C CA . SER A 1 303 ? -36.233 -8.696 37.075 1.00 73.06 303 SER A CA 1
ATOM 2446 C C . SER A 1 303 ? -35.403 -9.618 36.169 1.00 73.06 303 SER A C 1
ATOM 2448 O O . SER A 1 303 ? -34.190 -9.728 36.344 1.00 73.06 303 SER A O 1
ATOM 2450 N N . ALA A 1 304 ? -36.033 -10.258 35.177 1.00 75.38 304 ALA A N 1
ATOM 2451 C CA . ALA A 1 304 ? -35.346 -11.056 34.161 1.00 75.38 304 ALA A CA 1
ATOM 2452 C C . ALA A 1 304 ? -34.554 -10.172 33.181 1.00 75.38 304 ALA A C 1
ATOM 2454 O O . ALA A 1 304 ? -33.398 -10.477 32.881 1.00 75.38 304 ALA A O 1
ATOM 2455 N N . GLY A 1 305 ? -35.137 -9.045 32.749 1.00 70.81 305 GLY A N 1
ATOM 2456 C CA . GLY A 1 305 ? -34.463 -8.056 31.904 1.00 70.81 305 GLY A CA 1
ATOM 2457 C C . GLY A 1 305 ? -33.234 -7.449 32.584 1.00 70.81 305 GLY A C 1
ATOM 2458 O O . GLY A 1 305 ? -32.176 -7.350 31.968 1.00 70.81 305 GLY A O 1
ATOM 2459 N N . ALA A 1 306 ? -33.328 -7.148 33.884 1.00 72.00 306 ALA A N 1
ATOM 2460 C CA . ALA A 1 306 ? -32.198 -6.655 34.673 1.00 72.00 306 ALA A CA 1
ATOM 2461 C C . ALA A 1 306 ? -31.023 -7.653 34.729 1.00 72.00 306 ALA A C 1
ATOM 2463 O O . ALA A 1 306 ? -29.868 -7.256 34.570 1.00 72.00 306 ALA A O 1
ATOM 2464 N N . LYS A 1 307 ? -31.299 -8.958 34.891 1.00 74.69 307 LYS A N 1
ATOM 2465 C CA . LYS A 1 307 ? -30.255 -10.000 34.887 1.00 74.69 307 LYS A CA 1
ATOM 2466 C C . LYS A 1 307 ? -29.574 -10.144 33.523 1.00 74.69 307 LYS A C 1
ATOM 2468 O O . LYS A 1 307 ? -28.350 -10.236 33.472 1.00 74.69 307 LYS A O 1
ATOM 2473 N N . MET A 1 308 ? -30.336 -10.140 32.423 1.00 75.56 308 MET A N 1
ATOM 2474 C CA . MET A 1 308 ? -29.751 -10.186 31.072 1.00 75.56 308 MET A CA 1
ATOM 2475 C C . MET A 1 308 ? -28.902 -8.948 30.779 1.00 75.56 308 MET A C 1
ATOM 2477 O O . MET A 1 308 ? -27.797 -9.074 30.252 1.00 75.56 308 MET A O 1
ATOM 2481 N N . PHE A 1 309 ? -29.394 -7.766 31.154 1.00 77.25 309 PHE A N 1
ATOM 2482 C CA . PHE A 1 309 ? -28.661 -6.512 31.022 1.00 77.25 309 PHE A CA 1
ATOM 2483 C C . PHE A 1 309 ? -27.317 -6.568 31.761 1.00 77.25 309 PHE A C 1
ATOM 2485 O O . PHE A 1 309 ? -26.276 -6.289 31.169 1.00 77.25 309 PHE A O 1
ATOM 2492 N N . GLN A 1 310 ? -27.319 -7.022 33.018 1.00 77.44 310 GLN A N 1
ATOM 2493 C CA . GLN A 1 310 ? -26.101 -7.173 33.814 1.00 77.44 310 GLN A CA 1
ATOM 2494 C C . GLN A 1 310 ? -25.107 -8.166 33.186 1.00 77.44 310 GLN A C 1
ATOM 2496 O O . GLN A 1 310 ? -23.905 -7.899 33.171 1.00 77.44 310 GLN A O 1
ATOM 2501 N N . ALA A 1 311 ? -25.584 -9.290 32.640 1.00 80.06 311 ALA A N 1
ATOM 2502 C CA . ALA A 1 311 ? -24.729 -10.281 31.982 1.00 80.06 311 ALA A CA 1
ATOM 2503 C C . ALA A 1 311 ? -24.070 -9.735 30.700 1.00 80.06 311 ALA A C 1
ATOM 2505 O O . ALA A 1 311 ? -22.862 -9.900 30.496 1.00 80.06 311 ALA A O 1
ATOM 2506 N N . ARG A 1 312 ? -24.834 -9.033 29.851 1.00 78.12 312 ARG A N 1
ATOM 2507 C CA . ARG A 1 312 ? -24.298 -8.393 28.635 1.00 78.12 312 ARG A CA 1
ATOM 2508 C C . ARG A 1 312 ? -23.295 -7.301 28.974 1.00 78.12 312 ARG A C 1
ATOM 2510 O O . ARG A 1 312 ? -22.224 -7.234 28.379 1.00 78.12 312 ARG A O 1
ATOM 2517 N N . LEU A 1 313 ? -23.600 -6.505 29.990 1.00 79.38 313 LEU A N 1
ATOM 2518 C CA . LEU A 1 313 ? -22.704 -5.471 30.469 1.00 79.38 313 LEU A CA 1
ATOM 2519 C C . LEU A 1 313 ? -21.362 -6.027 30.965 1.00 79.38 313 LEU A C 1
ATOM 2521 O O . LEU A 1 313 ? -20.307 -5.496 30.622 1.00 79.38 313 LEU A O 1
ATOM 2525 N N . GLN A 1 314 ? -21.389 -7.107 31.750 1.00 78.75 314 GLN A N 1
ATOM 2526 C CA . GLN A 1 314 ? -20.176 -7.792 32.212 1.00 78.75 314 GLN A CA 1
ATOM 2527 C C . GLN A 1 314 ? -19.330 -8.312 31.042 1.00 78.75 314 GLN A C 1
ATOM 2529 O O . GLN A 1 314 ? -18.100 -8.203 31.061 1.00 78.75 314 GLN A O 1
ATOM 2534 N N . THR A 1 315 ? -19.987 -8.819 29.996 1.00 78.94 315 THR A N 1
ATOM 2535 C CA . THR A 1 315 ? -19.322 -9.278 28.769 1.00 78.94 315 THR A CA 1
ATOM 2536 C C . THR A 1 315 ? -18.600 -8.121 28.076 1.00 78.94 315 THR A C 1
ATOM 2538 O O . THR A 1 315 ? -17.390 -8.193 27.856 1.00 78.94 315 THR A O 1
ATOM 2541 N N . VAL A 1 316 ? -19.298 -7.009 27.829 1.00 76.44 316 VAL A N 1
ATOM 2542 C CA . VAL A 1 316 ? -18.724 -5.813 27.192 1.00 76.44 316 VAL A CA 1
ATOM 2543 C C . VAL A 1 316 ? -17.596 -5.203 28.026 1.00 76.44 316 VAL A C 1
ATOM 2545 O O . VAL A 1 316 ? -16.537 -4.886 27.488 1.00 76.44 316 VAL A O 1
ATOM 2548 N N . SER A 1 317 ? -17.765 -5.108 29.347 1.00 78.25 317 SER A N 1
ATOM 2549 C CA . SER A 1 317 ? -16.713 -4.646 30.265 1.00 78.25 317 SER A CA 1
ATOM 2550 C C . SER A 1 317 ? -15.453 -5.517 30.178 1.00 78.25 317 SER A C 1
ATOM 2552 O O . SER A 1 317 ? -14.329 -5.009 30.110 1.00 78.25 317 SER A O 1
ATOM 2554 N N . THR A 1 318 ? -15.625 -6.840 30.093 1.00 79.75 318 THR A N 1
ATOM 2555 C CA . THR A 1 318 ? -14.511 -7.784 29.931 1.00 79.75 318 THR A CA 1
ATOM 2556 C C . THR A 1 318 ? -13.781 -7.576 28.605 1.00 79.75 318 THR A C 1
ATOM 2558 O O . THR A 1 318 ? -12.549 -7.513 28.604 1.00 79.75 318 THR A O 1
ATOM 2561 N N . ILE A 1 319 ? -14.518 -7.406 27.501 1.00 77.44 319 ILE A N 1
ATOM 2562 C CA . ILE A 1 319 ? -13.948 -7.129 26.174 1.00 77.44 319 ILE A CA 1
ATOM 2563 C C . ILE A 1 319 ? -13.172 -5.807 26.187 1.00 77.44 319 ILE A C 1
ATOM 2565 O O . ILE A 1 319 ? -12.022 -5.771 25.749 1.00 77.44 319 ILE A O 1
ATOM 2569 N N . TYR A 1 320 ? -13.746 -4.734 26.739 1.00 77.94 320 TYR A N 1
ATOM 2570 C CA . TYR A 1 320 ? -13.066 -3.441 26.834 1.00 77.94 320 TYR A CA 1
ATOM 2571 C C . TYR A 1 320 ? -11.801 -3.490 27.669 1.00 77.94 320 TYR A C 1
ATOM 2573 O O . TYR A 1 320 ? -10.800 -2.883 27.294 1.00 77.94 320 TYR A O 1
ATOM 2581 N N . ARG A 1 321 ? -11.822 -4.218 28.787 1.00 79.75 321 ARG A N 1
ATOM 2582 C CA . ARG A 1 321 ? -10.634 -4.409 29.617 1.00 79.75 321 ARG A CA 1
ATOM 2583 C C . ARG A 1 321 ? -9.533 -5.122 28.839 1.00 79.75 321 ARG A C 1
ATOM 2585 O O . ARG A 1 321 ? -8.424 -4.603 28.784 1.00 79.75 321 ARG A O 1
ATOM 2592 N N . ALA A 1 322 ? -9.853 -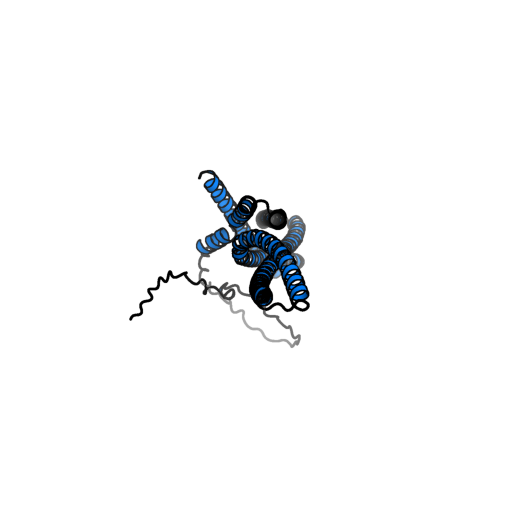6.245 28.195 1.00 78.00 322 ALA A N 1
ATOM 2593 C CA . ALA A 1 322 ? -8.891 -6.992 27.389 1.00 78.00 322 ALA A CA 1
ATOM 2594 C C . ALA A 1 322 ? -8.323 -6.142 26.240 1.00 78.00 322 ALA A C 1
ATOM 2596 O O . ALA A 1 322 ? -7.112 -6.126 26.025 1.00 78.00 322 ALA A O 1
ATOM 2597 N N . LEU A 1 323 ? -9.176 -5.383 25.545 1.00 76.75 323 LEU A N 1
ATOM 2598 C CA . LEU A 1 323 ? -8.755 -4.484 24.472 1.00 76.75 323 LEU A CA 1
ATOM 2599 C C . LEU A 1 323 ? -7.861 -3.353 24.995 1.00 76.75 323 LEU A C 1
ATOM 2601 O O . LEU A 1 323 ? -6.818 -3.078 24.408 1.00 76.75 323 LEU A O 1
ATOM 2605 N N . ALA A 1 324 ? -8.236 -2.711 26.103 1.00 76.75 324 ALA A N 1
ATOM 2606 C CA . ALA A 1 324 ? -7.446 -1.649 26.717 1.00 76.75 324 ALA A CA 1
ATOM 2607 C C . ALA A 1 324 ? -6.068 -2.156 27.172 1.00 76.75 324 ALA A C 1
ATOM 2609 O O . ALA A 1 324 ? -5.063 -1.494 26.914 1.00 76.75 324 ALA A O 1
ATOM 2610 N N . ASP A 1 325 ? -6.014 -3.337 27.795 1.00 76.44 325 ASP A N 1
ATOM 2611 C CA . ASP A 1 325 ? -4.768 -3.956 28.250 1.00 76.44 325 ASP A CA 1
ATOM 2612 C C . ASP A 1 325 ? -3.873 -4.333 27.053 1.00 76.44 325 ASP A C 1
ATOM 2614 O O . ASP A 1 325 ? -2.684 -4.011 27.047 1.00 76.44 325 ASP A O 1
ATOM 2618 N N . ALA A 1 326 ? -4.440 -4.928 25.997 1.00 75.38 326 ALA A N 1
ATOM 2619 C CA . ALA A 1 326 ? -3.703 -5.268 24.778 1.00 75.38 326 ALA A CA 1
ATOM 2620 C C . ALA A 1 326 ? -3.150 -4.022 24.061 1.00 75.38 326 ALA A C 1
ATOM 2622 O O . ALA A 1 326 ? -1.986 -3.999 23.657 1.00 75.38 326 ALA A O 1
ATOM 2623 N N . LEU A 1 327 ? -3.956 -2.961 23.937 1.00 75.06 327 LEU A N 1
ATOM 2624 C CA . LEU A 1 327 ? -3.528 -1.693 23.338 1.00 75.06 327 LEU A CA 1
ATOM 2625 C C . LEU A 1 327 ? -2.426 -1.014 24.164 1.00 75.06 327 LEU A C 1
ATOM 2627 O O . LEU A 1 327 ? -1.489 -0.453 23.594 1.00 75.06 327 LEU A O 1
ATOM 2631 N N . TYR A 1 328 ? -2.502 -1.099 25.493 1.00 75.06 328 TYR A N 1
ATOM 2632 C CA . TYR A 1 328 ? -1.470 -0.583 26.391 1.00 75.06 328 TYR A CA 1
ATOM 2633 C C . TYR A 1 328 ? -0.150 -1.362 26.273 1.00 75.06 328 TYR A C 1
ATOM 2635 O O . TYR A 1 328 ? 0.928 -0.766 26.181 1.00 75.06 328 TYR A O 1
ATOM 2643 N N . GLN A 1 329 ? -0.216 -2.696 26.226 1.00 73.00 329 GLN A N 1
ATOM 2644 C CA . GLN A 1 329 ? 0.964 -3.536 26.005 1.00 73.00 329 GLN A CA 1
ATOM 2645 C C . GLN A 1 329 ? 1.609 -3.257 24.648 1.00 73.00 329 GLN A C 1
ATOM 2647 O O . GLN A 1 329 ? 2.832 -3.138 24.562 1.00 73.00 329 GLN A O 1
ATOM 2652 N N . TYR A 1 330 ? 0.801 -3.104 23.597 1.00 68.06 330 TYR A N 1
ATOM 2653 C CA . TYR A 1 330 ? 1.295 -2.748 22.271 1.00 68.06 330 TYR A CA 1
ATOM 2654 C C . TYR A 1 330 ? 2.071 -1.422 22.299 1.00 68.06 330 TYR A C 1
ATOM 2656 O O . TYR A 1 330 ? 3.211 -1.368 21.844 1.00 68.06 330 TYR A O 1
ATOM 2664 N N . GLU A 1 331 ? 1.507 -0.369 22.892 1.00 68.62 331 GLU A N 1
ATOM 2665 C CA . GLU A 1 331 ? 2.184 0.925 23.036 1.00 68.62 331 GLU A CA 1
ATOM 2666 C C . GLU A 1 331 ? 3.514 0.804 23.789 1.00 68.62 331 GLU A C 1
ATOM 2668 O O . GLU A 1 331 ? 4.537 1.317 23.331 1.00 68.62 331 GLU A O 1
ATOM 2673 N N . THR A 1 332 ? 3.505 0.102 24.923 1.00 73.12 332 THR A N 1
ATOM 2674 C CA . THR A 1 332 ? 4.689 -0.069 25.774 1.00 73.12 332 THR A CA 1
ATOM 2675 C C . THR A 1 332 ? 5.795 -0.800 25.017 1.00 73.12 332 THR A C 1
ATOM 2677 O O . THR A 1 332 ? 6.948 -0.368 25.014 1.00 73.12 332 THR A O 1
ATOM 2680 N N . ASN A 1 333 ? 5.435 -1.855 24.287 1.00 69.56 333 ASN A N 1
ATOM 2681 C CA . ASN A 1 333 ? 6.377 -2.630 23.489 1.00 69.56 333 ASN A CA 1
ATOM 2682 C C . ASN A 1 333 ? 6.943 -1.827 22.311 1.00 69.56 333 ASN A C 1
ATOM 2684 O O . ASN A 1 333 ? 8.146 -1.898 22.046 1.00 69.56 333 ASN A O 1
ATOM 2688 N N . VAL A 1 334 ? 6.114 -1.027 21.634 1.00 60.97 334 VAL A N 1
ATOM 2689 C CA . VAL A 1 334 ? 6.574 -0.120 20.572 1.00 60.97 334 VAL A CA 1
ATOM 2690 C C . VAL A 1 334 ? 7.519 0.942 21.140 1.00 60.97 334 VAL A C 1
ATOM 2692 O O . VAL A 1 334 ? 8.548 1.241 20.532 1.00 60.97 334 VAL A O 1
ATOM 2695 N N . HIS A 1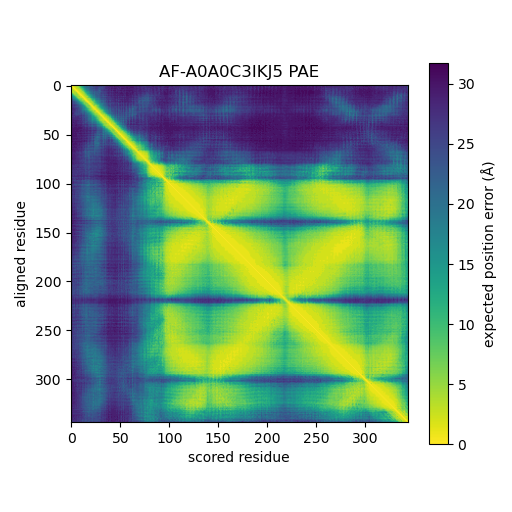 335 ? 7.218 1.493 22.317 1.00 58.44 335 HIS A N 1
ATOM 2696 C CA . HIS A 1 335 ? 8.062 2.495 22.966 1.00 58.44 335 HIS A CA 1
ATOM 2697 C C . HIS A 1 335 ? 9.436 1.926 23.351 1.00 58.44 335 HIS A C 1
ATOM 2699 O O . HIS A 1 335 ? 10.461 2.508 22.993 1.00 58.44 335 HIS A O 1
ATOM 2705 N N . ILE A 1 336 ? 9.469 0.750 23.988 1.00 62.88 336 ILE A N 1
ATOM 2706 C CA . ILE A 1 336 ? 10.708 0.065 24.392 1.00 62.88 336 ILE A CA 1
ATOM 2707 C C . ILE A 1 336 ? 11.602 -0.221 23.179 1.00 62.88 336 ILE A C 1
ATOM 2709 O O . ILE A 1 336 ? 12.800 0.057 23.204 1.00 62.88 336 ILE A O 1
ATOM 2713 N N . GLN A 1 337 ? 11.029 -0.730 22.088 1.00 57.00 337 GLN A N 1
ATOM 2714 C CA . GLN A 1 337 ? 11.797 -1.045 20.881 1.00 57.00 337 GLN A CA 1
ATOM 2715 C C . GLN A 1 337 ? 12.366 0.198 20.194 1.00 57.00 337 GLN A C 1
ATOM 2717 O O . GLN A 1 337 ? 13.465 0.142 19.644 1.00 57.00 337 GLN A O 1
ATOM 2722 N N . ASN A 1 338 ? 11.646 1.320 20.225 1.00 52.22 338 ASN A N 1
ATOM 2723 C CA . ASN A 1 338 ? 12.134 2.575 19.661 1.00 52.22 338 ASN A CA 1
ATOM 2724 C C . ASN A 1 338 ? 13.288 3.163 20.485 1.00 52.22 338 ASN A C 1
ATOM 2726 O O . ASN A 1 338 ? 14.247 3.655 19.900 1.00 52.22 338 ASN A O 1
ATOM 2730 N N . VAL A 1 339 ? 13.238 3.066 21.818 1.00 48.66 339 VAL A N 1
ATOM 2731 C CA . VAL A 1 339 ? 14.335 3.505 22.699 1.00 48.66 339 VAL A CA 1
ATOM 2732 C C . VAL A 1 339 ? 15.574 2.622 22.524 1.00 48.66 339 VAL A C 1
ATOM 2734 O O . VAL A 1 339 ? 16.674 3.144 22.373 1.00 48.66 339 VAL A O 1
ATOM 2737 N N . ALA A 1 340 ? 15.405 1.298 22.450 1.00 52.47 340 ALA A N 1
ATOM 2738 C CA . ALA A 1 340 ? 16.516 0.364 22.242 1.00 52.47 340 ALA A CA 1
ATOM 2739 C C . ALA A 1 340 ? 17.232 0.568 20.891 1.00 52.47 340 ALA A C 1
ATOM 2741 O O . ALA A 1 340 ? 18.445 0.406 20.800 1.00 52.47 340 ALA A O 1
ATOM 2742 N N . LYS A 1 341 ? 16.501 0.966 19.840 1.00 49.00 341 LYS A N 1
ATOM 2743 C CA . LYS A 1 341 ? 17.071 1.297 18.520 1.00 49.00 341 LYS A CA 1
ATOM 2744 C C . LYS A 1 341 ? 17.812 2.637 18.468 1.00 49.00 341 LYS A C 1
ATOM 2746 O O . LYS A 1 341 ? 18.495 2.882 17.487 1.00 49.00 341 LYS A O 1
ATOM 2751 N N . LEU A 1 342 ? 17.645 3.509 19.464 1.00 41.44 342 LEU A N 1
ATOM 2752 C CA . LEU A 1 342 ? 18.362 4.789 19.561 1.00 41.44 342 LEU A CA 1
ATOM 2753 C C . LEU A 1 342 ? 19.658 4.681 20.379 1.00 41.44 342 LEU A C 1
ATOM 2755 O O . LEU A 1 342 ? 20.444 5.624 20.396 1.00 41.44 342 LEU A O 1
ATOM 2759 N N . GLN A 1 343 ? 19.855 3.567 21.087 1.00 42.19 343 GLN A N 1
ATOM 2760 C CA . GLN A 1 343 ? 21.029 3.310 21.927 1.00 42.19 343 GLN A CA 1
ATOM 2761 C C . GLN A 1 343 ? 22.106 2.464 21.229 1.00 42.19 343 GLN A C 1
ATOM 2763 O O . GLN A 1 343 ? 23.214 2.363 21.751 1.00 42.19 343 GLN A O 1
ATOM 2768 N N . ASN A 1 344 ? 21.787 1.900 20.061 1.00 39.41 344 ASN A N 1
ATOM 2769 C CA . ASN A 1 344 ? 22.703 1.203 19.155 1.00 39.41 344 ASN A CA 1
ATOM 2770 C C . ASN A 1 344 ? 22.864 2.021 17.877 1.00 39.41 344 ASN A C 1
ATOM 2772 O O . ASN A 1 344 ? 23.963 1.960 17.284 1.00 39.41 344 ASN A O 1
#

Nearest PDB structures (foldseek):
  6ek7-assembly1_A  TM=4.742E-01  e=1.572E-05  Yersinia enterocolitica
  6grj-assembly1_D  TM=5.340E-01  e=2.121E-04  Aeromonas hydrophila
  6h2e-assembly1_Q-2  TM=4.710E-01  e=7.002E-05  Aeromonas hydrophila subsp. hydrophila AL09-71
  7a0g-assembly1_DDD  TM=4.949E-01  e=1.514E-04  Serratia marcescens
  5nnv-assembly2_B  TM=2.867E-01  e=1.985E-01  Bacillus subtilis subsp. subtilis str. 168